Protein AF-0000000069946626 (afdb_homodimer)

Solvent-accessible surface area (backbone atoms only — not comparable to full-atom values): 15418 Å² total; per-residue (Å²): 134,77,66,66,64,50,56,57,51,52,50,51,50,50,52,57,58,59,65,49,62,66,76,64,69,82,56,76,43,32,37,68,41,78,42,79,44,81,47,76,49,78,43,62,49,100,86,70,45,70,56,36,39,30,27,39,81,42,80,41,44,25,20,43,28,34,15,53,17,24,28,39,82,26,91,85,29,94,82,40,47,40,77,45,38,23,30,22,31,54,75,44,74,43,77,45,82,43,77,23,64,47,19,21,36,79,84,69,47,72,40,78,50,82,79,62,17,46,45,81,45,81,44,73,28,53,35,73,25,34,64,40,75,54,77,87,72,78,122,132,74,67,63,61,50,57,57,49,51,50,51,48,50,50,53,57,59,64,49,62,65,76,63,70,79,55,75,44,33,38,68,40,79,42,80,43,82,47,76,50,77,44,62,48,100,85,70,45,71,57,34,39,31,28,37,81,41,81,42,43,26,21,41,26,34,14,52,18,25,28,39,82,26,92,84,29,93,82,41,46,38,76,45,37,22,30,22,32,57,75,46,73,43,77,44,81,44,76,23,67,48,19,24,35,81,84,68,46,74,39,78,49,83,80,62,17,46,46,81,45,81,45,74,28,53,35,73,24,33,65,40,75,53,78,88,71,78,121

Sequence (278 aa):
MSFKSFKVFTVYTIQLLILFTLECAADEACETIPTEIHVTKEEYDDMGRLLRSCSGEVSVNKCEGMCSSQVRPSISAPTGFSKECFCCRENFLRERLVTLNHCYDPDGIRLEDEDSAIMEVRLREPDDCKCYKCGDFSRMSFKSFKVFTVYTIQLLILFTLECAADEACETIPTEIHVTKEEYDDMGRLLRSCSGEVSVNKCEGMCSSQVRPSISAPTGFSKECFCCRENFLRERLVTLNHCYDPDGIRLEDEDSAIMEVRLREPDDCKCYKCGDFSR

pLDDT: mean 84.54, std 17.85, range [32.44, 97.62]

Secondary structure (DSSP, 8-state):
-THHHHHHHHHHHHHHHHHT--------EEEEEEEEEEEEEEEE-TTS-EEEEEEEEEEEEEEEEEEEEEEEE-TTSTTSEEEEEEEEE-SEEEEEEEEE-EEE-TTSPBP-STTTS-EEEEEEEEES-EEEE------/-THHHHHHHHHHHHHHHHHT--------EEEEEEEEEEEEEEEE-TTS-EEEEEEEEEEEEEEEEEEEEEEEE-TTSTTSEEEEEEEEE-SEEEEEEEEE-EEE-TTSPBP-STTTS-EEEEEEEEES-EEEE------

Nearest PDB structures (foldseek):
  5bpu-assembly1_A  TM=4.931E-01  e=1.306E-04  Homo sapiens

Foldseek 3Di:
DPVVVVVVVVVVVVVVVVVPPPPPVLPFDKDWDKDKDKDKDWDA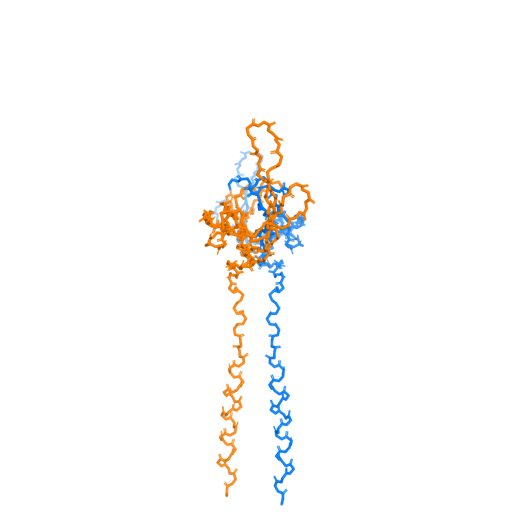DPVGHTFKIFIDIDIAIDIDTDDDWDWAADPPDPVRIDIKDWDKFAPDKDKDKDKTQFMAGPVRHTDDDPVRRIDIDMDIHGDDIGIDIDPDPPD/DPPVVVVVVVVVVVVVVVVPPPPPVLPFDKDWDKDKDKDKDWDADPVRHTFKIFIDIDIAIDIDTDDDWDWAADPPDPVRIDIKDWDKFAPDKDKDKDKTQFMAGPVRHADDDPVRRIDIDMDIHGDDIGIDIDPDPPD

Structure (mmCIF, N/CA/C/O backbone):
data_AF-0000000069946626-model_v1
#
loop_
_entity.id
_entity.type
_entity.pdbx_description
1 polymer 'Partner of bursicon'
#
loop_
_atom_site.group_PDB
_atom_site.id
_atom_site.type_symbol
_atom_site.label_atom_id
_atom_site.label_alt_id
_atom_site.label_comp_id
_atom_site.label_asym_id
_atom_site.label_entity_id
_atom_site.label_seq_id
_atom_site.pdbx_PDB_ins_code
_atom_site.Cartn_x
_atom_site.Cartn_y
_atom_site.Cartn_z
_atom_site.occupancy
_atom_site.B_iso_or_equiv
_atom_site.auth_seq_id
_atom_site.auth_comp_id
_atom_site.auth_asym_id
_atom_site.auth_atom_id
_atom_site.pdbx_PDB_model_num
ATOM 1 N N . MET A 1 1 ? -44.562 -21.406 37.219 1 32.44 1 MET A N 1
ATOM 2 C CA . MET A 1 1 ? -44.156 -20.047 36.844 1 32.44 1 MET A CA 1
ATOM 3 C C . MET A 1 1 ? -43.25 -20.062 35.625 1 32.44 1 MET A C 1
ATOM 5 O O . MET A 1 1 ? -43.375 -19.203 34.75 1 32.44 1 MET A O 1
ATOM 9 N N . SER A 1 2 ? -41.969 -20.734 35.656 1 43.44 2 SER A N 1
ATOM 10 C CA . SER A 1 2 ? -40.656 -20.156 35.406 1 43.44 2 SER A CA 1
ATOM 11 C C . SER A 1 2 ? -40.188 -20.469 33.969 1 43.44 2 SER A C 1
ATOM 13 O O . SER A 1 2 ? -39.031 -20.219 33.625 1 43.44 2 SER A O 1
ATOM 15 N N . PHE A 1 3 ? -41 -20.953 33.094 1 58.81 3 PHE A N 1
ATOM 16 C CA . PHE A 1 3 ? -40.5 -21.391 31.797 1 58.81 3 PHE A CA 1
ATOM 17 C C . PHE A 1 3 ? -40.5 -20.25 30.797 1 58.81 3 PHE A C 1
ATOM 19 O O . PHE A 1 3 ? -39.688 -20.234 29.859 1 58.81 3 PHE A O 1
ATOM 26 N N . LYS A 1 4 ? -41.281 -19.219 30.875 1 61.16 4 LYS A N 1
ATOM 27 C CA . LYS A 1 4 ? -41.344 -18.094 29.953 1 61.16 4 LYS A CA 1
ATOM 28 C C . LYS A 1 4 ? -40.156 -17.156 30.125 1 61.16 4 LYS A C 1
ATOM 30 O O . LYS A 1 4 ? -39.688 -16.562 29.156 1 61.16 4 LYS A O 1
ATOM 35 N N . SER A 1 5 ? -39.688 -17.125 31.25 1 61.28 5 SER A N 1
ATOM 36 C CA . SER A 1 5 ? -38.531 -16.266 31.5 1 61.28 5 SER A CA 1
ATOM 37 C C . SER A 1 5 ? -37.281 -16.844 30.844 1 61.28 5 SER A C 1
ATOM 39 O O . SER A 1 5 ? -36.438 -16.094 30.375 1 61.28 5 SER A O 1
ATOM 41 N N . PHE A 1 6 ? -37.406 -18.125 30.516 1 62.56 6 PHE A N 1
ATOM 42 C CA . PHE A 1 6 ? -36.25 -18.766 29.969 1 62.56 6 PHE A CA 1
ATOM 43 C C . PHE A 1 6 ? -36.125 -18.5 28.469 1 62.56 6 PHE A C 1
ATOM 45 O O . PHE A 1 6 ? -35.031 -18.281 27.953 1 62.56 6 PHE A O 1
ATOM 52 N N . LYS A 1 7 ? -37.125 -18.453 27.75 1 64.12 7 LYS A N 1
ATOM 53 C CA . LYS A 1 7 ? -37.156 -18.234 26.312 1 64.12 7 LYS A CA 1
ATOM 54 C C . LYS A 1 7 ? -36.781 -16.797 25.953 1 64.12 7 LYS A C 1
ATOM 56 O O . LYS A 1 7 ? -36.062 -16.562 24.984 1 64.12 7 LYS A O 1
ATOM 61 N N . VAL A 1 8 ? -37.219 -15.969 26.812 1 59.59 8 VAL A N 1
ATOM 62 C CA . VAL A 1 8 ? -36.906 -14.562 26.594 1 59.59 8 VAL A CA 1
ATOM 63 C C . VAL A 1 8 ? -35.406 -14.328 26.828 1 59.59 8 VAL A C 1
ATOM 65 O O . VAL A 1 8 ? -34.781 -13.578 26.094 1 59.59 8 VAL A O 1
ATOM 68 N N . PHE A 1 9 ? -34.906 -15.094 27.672 1 63.03 9 PHE A N 1
ATOM 69 C CA . PHE A 1 9 ? -33.469 -14.945 27.984 1 63.03 9 PHE A CA 1
ATOM 70 C C . PHE A 1 9 ? -32.625 -15.539 26.875 1 63.03 9 PHE A C 1
ATOM 72 O O . PHE A 1 9 ? -31.562 -15 26.547 1 63.03 9 PHE A O 1
ATOM 79 N N . THR A 1 10 ? -33.125 -16.578 26.188 1 66.94 10 THR A N 1
ATOM 80 C CA . THR A 1 10 ? -32.375 -17.219 25.094 1 66.94 10 THR A CA 1
ATOM 81 C C . THR A 1 10 ? -32.375 -16.328 23.859 1 66.94 10 THR A C 1
ATOM 83 O O . THR A 1 10 ? -31.391 -16.234 23.141 1 66.94 10 THR A O 1
ATOM 86 N N . VAL A 1 11 ? -33.344 -15.625 23.688 1 63.78 11 VAL A N 1
ATOM 87 C CA . VAL A 1 11 ? -33.438 -14.773 22.516 1 63.78 11 VAL A CA 1
ATOM 88 C C . VAL A 1 11 ? -32.531 -13.547 22.672 1 63.78 11 VAL A C 1
ATOM 90 O O . VAL A 1 11 ? -31.906 -13.102 21.719 1 63.78 11 VAL A O 1
ATOM 93 N N . TYR A 1 12 ? -32.531 -13.102 23.875 1 62.12 12 TYR A N 1
ATOM 94 C CA . TYR A 1 12 ? -31.703 -11.93 24.109 1 62.12 12 TYR A CA 1
ATOM 95 C C . TYR A 1 12 ? -30.219 -12.281 24.016 1 62.12 12 TYR A C 1
ATOM 97 O O . TYR A 1 12 ? -29.422 -11.477 23.547 1 62.12 12 TYR A O 1
ATOM 105 N N . THR A 1 13 ? -29.891 -13.508 24.438 1 62.81 13 THR A N 1
ATOM 106 C CA . THR A 1 13 ? -28.516 -13.945 24.328 1 62.81 13 THR A CA 1
ATOM 107 C C . THR A 1 13 ? -28.125 -14.188 22.875 1 62.81 13 THR A C 1
ATOM 109 O O . THR A 1 13 ? -27.016 -13.867 22.453 1 62.81 13 THR A O 1
ATOM 112 N N . ILE A 1 14 ? -29.047 -14.75 22.141 1 60.88 14 ILE A N 1
ATOM 113 C CA . ILE A 1 14 ? -28.766 -14.977 20.719 1 60.88 14 ILE A CA 1
ATOM 114 C C . ILE A 1 14 ? -28.672 -13.641 19.984 1 60.88 14 ILE A C 1
ATOM 116 O O . ILE A 1 14 ? -27.797 -13.445 19.156 1 60.88 14 ILE A O 1
ATOM 120 N N . GLN A 1 15 ? -29.531 -12.727 20.328 1 56 15 GLN A N 1
ATOM 121 C CA . GLN A 1 15 ? -29.469 -11.391 19.734 1 56 15 GLN A CA 1
ATOM 122 C C . GLN A 1 15 ? -28.156 -10.688 20.109 1 56 15 GLN A C 1
ATOM 124 O O . GLN A 1 15 ? -27.547 -10.031 19.281 1 56 15 GLN A O 1
ATOM 129 N N . LEU A 1 16 ? -27.781 -10.859 21.328 1 56.25 16 LEU A N 1
ATOM 130 C CA . LEU A 1 16 ? -26.531 -10.281 21.781 1 56.25 16 LEU A CA 1
ATOM 131 C C . LEU A 1 16 ? -25.344 -10.945 21.078 1 56.25 16 LEU A C 1
ATOM 133 O O . LEU A 1 16 ? -24.375 -10.266 20.719 1 56.25 16 LEU A O 1
ATOM 137 N N . LEU A 1 17 ? -25.453 -12.234 20.812 1 56.31 17 LEU A N 1
ATOM 138 C CA . LEU A 1 17 ? -24.391 -12.938 20.109 1 56.31 17 LEU A CA 1
ATOM 139 C C . LEU A 1 17 ? -24.344 -12.531 18.641 1 56.31 17 LEU A C 1
ATOM 141 O O . LEU A 1 17 ? -23.266 -12.477 18.047 1 56.31 17 LEU A O 1
ATOM 145 N N . ILE A 1 18 ? -25.422 -12.375 18 1 54.53 18 ILE A N 1
ATOM 146 C CA . ILE A 1 18 ? -25.438 -12.016 16.594 1 54.53 18 ILE A CA 1
ATOM 147 C C . ILE A 1 18 ? -24.922 -10.586 16.406 1 54.53 18 ILE A C 1
ATOM 149 O O . ILE A 1 18 ? -24.297 -10.266 15.398 1 54.53 18 ILE A O 1
ATOM 153 N N . LEU A 1 19 ? -25.219 -9.688 17.234 1 51.06 19 LEU A N 1
ATOM 154 C CA . LEU A 1 19 ? -24.828 -8.305 17 1 51.06 19 LEU A CA 1
ATOM 155 C C . LEU A 1 19 ? -23.312 -8.148 17.016 1 51.06 19 LEU A C 1
ATOM 157 O O . LEU A 1 19 ? -22.781 -7.164 16.5 1 51.06 19 LEU A O 1
ATOM 161 N N . PHE A 1 20 ? -22.703 -9.031 17.703 1 46.47 20 PHE A N 1
ATOM 162 C CA . PHE A 1 20 ? -21.281 -8.758 17.812 1 46.47 20 PHE A CA 1
ATOM 163 C C . PHE A 1 20 ? -20.547 -9.219 16.562 1 46.47 20 PHE A C 1
ATOM 165 O O . PHE A 1 20 ? -19.359 -9.57 16.625 1 46.47 20 PHE A O 1
ATOM 172 N N . THR A 1 21 ? -21.203 -9.727 15.586 1 45.78 21 THR A N 1
ATOM 173 C CA . THR A 1 21 ? -20.359 -9.914 14.414 1 45.78 21 THR A CA 1
ATOM 174 C C . THR A 1 21 ? -19.844 -8.57 13.891 1 45.78 21 THR A C 1
ATOM 176 O O . THR A 1 21 ? -20.609 -7.785 13.328 1 45.78 21 THR A O 1
ATOM 179 N N . LEU A 1 22 ? -19.109 -7.82 14.719 1 43.41 22 LEU A N 1
ATOM 180 C CA . LEU A 1 22 ? -18.359 -6.727 14.125 1 43.41 22 LEU A CA 1
ATOM 181 C C . LEU A 1 22 ? -17.703 -7.164 12.812 1 43.41 22 LEU A C 1
ATOM 183 O O . LEU A 1 22 ? -16.891 -8.094 12.797 1 43.41 22 LEU A O 1
ATOM 187 N N . GLU A 1 23 ? -18.406 -7.137 11.773 1 42.62 23 GLU A N 1
ATOM 188 C CA . GLU A 1 23 ? -17.75 -7.172 10.469 1 42.62 23 GLU A CA 1
ATOM 189 C C . GLU A 1 23 ? -16.453 -6.359 10.492 1 42.62 23 GLU A C 1
ATOM 191 O O . GLU A 1 23 ? -16.469 -5.148 10.719 1 42.62 23 GLU A O 1
ATOM 196 N N . CYS A 1 24 ? -15.367 -6.906 11.055 1 43.19 24 CYS A N 1
ATOM 197 C CA . CYS A 1 24 ? -14.023 -6.426 10.758 1 43.19 24 CYS A CA 1
ATOM 198 C C . CYS A 1 24 ? -13.828 -6.227 9.258 1 43.19 24 CYS A C 1
ATOM 200 O O . CYS A 1 24 ? -13.477 -7.164 8.547 1 43.19 24 CYS A O 1
ATOM 202 N N . ALA A 1 25 ? -14.82 -5.828 8.477 1 42.97 25 ALA A N 1
ATOM 203 C CA . ALA A 1 25 ? -14.516 -5.527 7.078 1 42.97 25 ALA A CA 1
ATOM 204 C C . ALA A 1 25 ? -13.203 -4.754 6.961 1 42.97 25 ALA A C 1
ATOM 206 O O . ALA A 1 25 ? -13.031 -3.703 7.586 1 42.97 25 ALA A O 1
ATOM 207 N N . ALA A 1 26 ? -12.047 -5.352 6.766 1 47.38 26 ALA A N 1
ATOM 208 C CA . ALA A 1 26 ? -10.781 -4.789 6.309 1 47.38 26 ALA A CA 1
ATOM 209 C C . ALA A 1 26 ? -11.008 -3.729 5.234 1 47.38 26 ALA A C 1
ATOM 211 O O . ALA A 1 26 ? -10.969 -4.027 4.039 1 47.38 26 ALA A O 1
ATOM 212 N N . ASP A 1 27 ? -12.086 -3.166 5.035 1 49.69 27 ASP A N 1
ATOM 213 C CA . ASP A 1 27 ? -12.258 -2.205 3.949 1 49.69 27 ASP A CA 1
ATOM 214 C C . ASP A 1 27 ? -11.062 -1.266 3.855 1 49.69 27 ASP A C 1
ATOM 216 O O . ASP A 1 27 ? -10.312 -1.103 4.824 1 49.69 27 ASP A O 1
ATOM 220 N N . GLU A 1 28 ? -10.648 -1.049 2.527 1 58.69 28 GLU A N 1
ATOM 221 C CA . GLU A 1 28 ? -9.68 0.017 2.271 1 58.69 28 GLU A CA 1
ATOM 222 C C . GLU A 1 28 ? -9.875 1.182 3.236 1 58.69 28 GLU A C 1
ATOM 224 O O . GLU A 1 28 ? -10.977 1.725 3.35 1 58.69 28 GLU A O 1
ATOM 229 N N . ALA A 1 29 ? -9.07 1.274 4.094 1 81.44 29 ALA A N 1
ATOM 230 C CA . ALA A 1 29 ? -9.273 2.256 5.156 1 81.44 29 ALA A CA 1
ATOM 231 C C . ALA A 1 29 ? -8.305 3.426 5.016 1 81.44 29 ALA A C 1
ATOM 233 O O . ALA A 1 29 ? -7.289 3.484 5.715 1 81.44 29 ALA A O 1
ATOM 234 N N . CYS A 1 30 ? -8.328 4.086 3.836 1 93.56 30 CYS A N 1
ATOM 235 C CA . CYS A 1 30 ? -7.551 5.312 3.713 1 93.56 30 CYS A CA 1
ATOM 236 C C . CYS A 1 30 ? -8.414 6.535 3.998 1 93.56 30 CYS A C 1
ATOM 238 O O . CYS A 1 30 ? -9.469 6.711 3.383 1 93.56 30 CYS A O 1
ATOM 240 N N . GLU A 1 31 ? -7.984 7.398 4.902 1 96.06 31 GLU A N 1
ATOM 241 C CA . GLU A 1 31 ? -8.797 8.531 5.344 1 96.06 31 GLU A CA 1
ATOM 242 C C . GLU A 1 31 ? -8 9.828 5.328 1 96.06 31 GLU A C 1
ATOM 244 O O . GLU A 1 31 ? -6.77 9.805 5.438 1 96.06 31 GLU A O 1
ATOM 249 N N . THR A 1 32 ? -8.742 10.93 5.078 1 97.44 32 THR A N 1
ATOM 250 C CA . THR A 1 32 ? -8.195 12.266 5.309 1 97.44 32 THR A CA 1
ATOM 251 C C . THR A 1 32 ? -8.336 12.664 6.773 1 97.44 32 THR A C 1
ATOM 253 O O . THR A 1 32 ? -9.453 12.828 7.27 1 97.44 32 THR A O 1
ATOM 256 N N . ILE A 1 33 ? -7.281 12.836 7.469 1 96.75 33 ILE A N 1
ATOM 257 C CA . ILE A 1 33 ? -7.285 13.062 8.906 1 96.75 33 ILE A CA 1
ATOM 258 C C . ILE A 1 33 ? -6.59 14.391 9.227 1 96.75 33 ILE A C 1
ATOM 260 O O . ILE A 1 33 ? -5.5 14.656 8.711 1 96.75 33 ILE A O 1
ATOM 264 N N . PRO A 1 34 ? -7.207 15.164 10.078 1 96.75 34 PRO A N 1
ATOM 265 C CA . PRO A 1 34 ? -6.523 16.391 10.477 1 96.75 34 PRO A CA 1
ATOM 266 C C . PRO A 1 34 ? -5.406 16.156 11.484 1 96.75 34 PRO A C 1
ATOM 268 O O . PRO A 1 34 ? -5.504 15.234 12.312 1 96.75 34 PRO A O 1
ATOM 271 N N . THR A 1 35 ? -4.359 16.906 11.422 1 97 35 THR A N 1
ATOM 272 C CA . THR A 1 35 ? -3.27 16.922 12.391 1 97 35 THR A CA 1
ATOM 273 C C . THR A 1 35 ? -2.801 18.344 12.656 1 97 35 THR A C 1
ATOM 275 O O . THR A 1 35 ? -2.939 19.219 11.805 1 97 35 THR A O 1
ATOM 278 N N . GLU A 1 36 ? -2.287 18.547 13.828 1 96.81 36 GLU A N 1
ATOM 279 C CA . GLU A 1 36 ? -1.825 19.891 14.18 1 96.81 36 GLU A CA 1
ATOM 280 C C . GLU A 1 36 ? -0.322 20.031 13.953 1 96.81 36 GLU A C 1
ATOM 282 O O . GLU A 1 36 ? 0.453 19.141 14.336 1 96.81 36 GLU A O 1
ATOM 287 N N . ILE A 1 37 ? 0.022 21.188 13.406 1 95.94 37 ILE A N 1
ATOM 288 C CA . ILE A 1 37 ? 1.44 21.484 13.25 1 95.94 37 ILE A CA 1
ATOM 289 C C . ILE A 1 37 ? 1.711 22.922 13.703 1 95.94 37 ILE A C 1
ATOM 291 O O . ILE A 1 37 ? 0.793 23.75 13.773 1 95.94 37 ILE A O 1
ATOM 295 N N . HIS A 1 38 ? 2.98 23.172 13.961 1 96.38 38 HIS A N 1
ATOM 296 C CA . HIS A 1 38 ? 3.439 24.516 14.305 1 96.38 38 HIS A CA 1
ATOM 297 C C . HIS A 1 38 ? 4.027 25.219 13.094 1 96.38 38 HIS A C 1
ATOM 299 O O . HIS A 1 38 ? 4.914 24.688 12.422 1 96.38 38 HIS A O 1
ATOM 305 N N . VAL A 1 39 ? 3.529 26.391 12.859 1 95.94 39 VAL A N 1
ATOM 306 C CA . VAL A 1 39 ? 3.998 27.141 11.703 1 95.94 39 VAL A CA 1
ATOM 307 C C . VAL A 1 39 ? 4.57 28.484 12.148 1 95.94 39 VAL A C 1
ATOM 309 O O . VAL A 1 39 ? 3.98 29.172 12.984 1 95.94 39 VAL A O 1
ATOM 312 N N . THR A 1 40 ? 5.742 28.844 11.547 1 95.94 40 THR A N 1
ATOM 313 C CA . THR A 1 40 ? 6.367 30.141 11.773 1 95.94 40 THR A CA 1
ATOM 314 C C . THR A 1 40 ? 6.664 30.828 10.445 1 95.94 40 THR A C 1
ATOM 316 O O . THR A 1 40 ? 7.113 30.203 9.492 1 95.94 40 THR A O 1
ATOM 319 N N . LYS A 1 41 ? 6.355 32.125 10.422 1 96.69 41 LYS A N 1
ATOM 320 C CA . LYS A 1 41 ? 6.621 32.906 9.219 1 96.69 41 LYS A CA 1
ATOM 321 C C . LYS A 1 41 ? 7.254 34.25 9.578 1 96.69 41 LYS A C 1
ATOM 323 O O . LYS A 1 41 ? 6.836 34.906 10.531 1 96.69 41 LYS A O 1
ATOM 328 N N . GLU A 1 42 ? 8.32 34.562 8.758 1 96 42 GLU A N 1
ATOM 329 C CA . GLU A 1 42 ? 8.992 35.812 8.953 1 96 42 GLU A CA 1
ATOM 330 C C . GLU A 1 42 ? 8.711 36.781 7.797 1 96 42 GLU A C 1
ATOM 332 O O . GLU A 1 42 ? 8.633 36.375 6.641 1 96 42 GLU A O 1
ATOM 337 N N . GLU A 1 43 ? 8.477 38 8.117 1 95.31 43 GLU A N 1
ATOM 338 C CA . GLU A 1 43 ? 8.289 39.062 7.133 1 95.31 43 GLU A CA 1
ATOM 339 C C . GLU A 1 43 ? 9.461 40.062 7.156 1 95.31 43 GLU A C 1
ATOM 341 O O . GLU A 1 43 ? 9.875 40.5 8.227 1 95.31 43 GLU A O 1
ATOM 346 N N . TYR A 1 44 ? 9.992 40.281 5.914 1 95.12 44 TYR A N 1
ATOM 347 C CA . TYR A 1 44 ? 11.141 41.188 5.797 1 95.12 44 TYR A CA 1
ATOM 348 C C . TYR A 1 44 ? 10.797 42.406 4.957 1 95.12 44 TYR A C 1
ATOM 350 O O . TYR A 1 44 ? 9.898 42.344 4.121 1 95.12 44 TYR A O 1
ATOM 358 N N . ASP A 1 45 ? 11.461 43.469 5.207 1 92.94 45 ASP A N 1
ATOM 359 C CA . ASP A 1 45 ? 11.266 44.656 4.391 1 92.94 45 ASP A CA 1
ATOM 360 C C . ASP A 1 45 ? 12.133 44.625 3.135 1 92.94 45 ASP A C 1
ATOM 362 O O . ASP A 1 45 ? 12.805 43.625 2.871 1 92.94 45 ASP A O 1
ATOM 366 N N . ASP A 1 46 ? 12.07 45.656 2.221 1 94.62 46 ASP A N 1
ATOM 367 C CA . ASP A 1 46 ? 12.75 45.719 0.932 1 94.62 46 ASP A CA 1
ATOM 368 C C . ASP A 1 46 ? 14.266 45.719 1.115 1 94.62 46 ASP A C 1
ATOM 370 O O . ASP A 1 46 ? 15.016 45.469 0.177 1 94.62 46 ASP A O 1
ATOM 374 N N . MET A 1 47 ? 14.758 46.062 2.377 1 95 47 MET A N 1
ATOM 375 C CA . MET A 1 47 ? 16.188 46.125 2.654 1 95 47 MET A CA 1
ATOM 376 C C . MET A 1 47 ? 16.672 44.812 3.299 1 95 47 MET A C 1
ATOM 378 O O . MET A 1 47 ? 17.844 44.719 3.668 1 95 47 MET A O 1
ATOM 382 N N . GLY A 1 48 ? 15.797 43.844 3.533 1 93.31 48 GLY A N 1
ATOM 383 C CA . GLY A 1 48 ? 16.156 42.562 4.078 1 93.31 48 GLY A CA 1
ATOM 384 C C . GLY A 1 48 ? 16.141 42.531 5.594 1 93.31 48 GLY A C 1
ATOM 385 O O . GLY A 1 48 ? 16.781 41.656 6.203 1 93.31 48 GLY A O 1
ATOM 386 N N . ARG A 1 49 ? 15.602 43.562 6.113 1 93.12 49 ARG A N 1
ATOM 387 C CA . ARG A 1 49 ? 15.516 43.562 7.57 1 93.12 49 ARG A CA 1
ATOM 388 C C . ARG A 1 49 ? 14.219 42.906 8.039 1 93.12 49 ARG A C 1
ATOM 390 O O . ARG A 1 49 ? 13.164 43.094 7.438 1 93.12 49 ARG A O 1
ATOM 397 N N . LEU A 1 50 ? 14.328 42.219 9.227 1 96.12 50 LEU A N 1
ATOM 398 C CA . LEU A 1 50 ? 13.164 41.531 9.797 1 96.12 50 LEU A CA 1
ATOM 399 C C . LEU A 1 50 ? 12.156 42.531 10.336 1 96.12 50 LEU A C 1
ATOM 401 O O . LEU A 1 50 ? 12.508 43.406 11.133 1 96.12 50 LEU A O 1
ATOM 405 N N . LEU A 1 51 ? 10.945 42.406 9.867 1 94.44 51 LEU A N 1
ATOM 406 C CA . LEU A 1 51 ? 9.859 43.281 10.344 1 94.44 51 LEU A CA 1
ATOM 407 C C . LEU A 1 51 ? 9.102 42.594 11.484 1 94.44 51 LEU A C 1
ATOM 409 O O . LEU A 1 51 ? 8.859 43.219 12.523 1 94.44 51 LEU A O 1
ATOM 413 N N . ARG A 1 52 ? 8.742 41.375 11.266 1 95.69 52 ARG A N 1
ATOM 414 C CA . ARG A 1 52 ? 8.023 40.625 12.297 1 95.69 52 ARG A CA 1
ATOM 415 C C . ARG A 1 52 ? 8.078 39.125 12.039 1 95.69 52 ARG A C 1
ATOM 417 O O . ARG A 1 52 ? 8.383 38.688 10.922 1 95.69 52 ARG A O 1
ATOM 424 N N . SER A 1 53 ? 7.957 38.438 13.133 1 96.44 53 SER A N 1
ATOM 425 C CA . SER A 1 53 ? 7.852 37 13.117 1 96.44 53 SER A CA 1
ATOM 426 C C . SER A 1 53 ? 6.555 36.531 13.773 1 96.44 53 SER A C 1
ATOM 428 O O . SER A 1 53 ? 6.227 36.938 14.883 1 96.44 53 SER A O 1
ATOM 430 N N . CYS A 1 54 ? 5.883 35.75 12.961 1 97.25 54 CYS A N 1
ATOM 431 C CA . CYS A 1 54 ? 4.617 35.25 13.492 1 97.25 54 CYS A CA 1
ATOM 432 C C . CYS A 1 54 ? 4.59 33.75 13.539 1 97.25 54 CYS A C 1
ATOM 434 O O . CYS A 1 54 ? 5.223 33.094 12.703 1 97.25 54 CYS A O 1
ATOM 436 N N . SER A 1 55 ? 3.85 33.156 14.555 1 96.56 55 SER A N 1
ATOM 437 C CA . SER A 1 55 ? 3.709 31.719 14.664 1 96.56 55 SER A CA 1
ATOM 438 C C . SER A 1 55 ? 2.32 31.344 15.156 1 96.56 55 SER A C 1
ATOM 440 O O . SER A 1 55 ? 1.547 32.188 15.586 1 96.56 55 SER A O 1
ATOM 442 N N . GLY A 1 56 ? 2.047 30.078 14.984 1 96 56 GLY A N 1
ATOM 443 C CA . GLY A 1 56 ? 0.778 29.547 15.438 1 96 56 GLY A CA 1
ATOM 444 C C . GLY A 1 56 ? 0.633 28.047 15.172 1 96 56 GLY A C 1
ATOM 445 O O . GLY A 1 56 ? 1.455 27.453 14.477 1 96 56 GLY A O 1
ATOM 446 N N . GLU A 1 57 ? -0.373 27.516 15.883 1 96.62 57 GLU A N 1
ATOM 447 C CA . GLU A 1 57 ? -0.754 26.141 15.617 1 96.62 57 GLU A CA 1
ATOM 448 C C . GLU A 1 57 ? -1.799 26.047 14.516 1 96.62 57 GLU A C 1
ATOM 450 O O . GLU A 1 57 ? -2.824 26.734 14.562 1 96.62 57 GLU A O 1
ATOM 455 N N . VAL A 1 58 ? -1.409 25.172 13.586 1 96.12 58 VAL A N 1
ATOM 456 C CA . VAL A 1 58 ? -2.291 25.094 12.43 1 96.12 58 VAL A CA 1
ATOM 457 C C . VAL A 1 58 ? -2.699 23.641 12.18 1 96.12 58 VAL A C 1
ATOM 459 O O . VAL A 1 58 ? -1.859 22.734 12.227 1 96.12 58 VAL A O 1
ATOM 462 N N . SER A 1 59 ? -4 23.438 11.891 1 96.38 59 SER A N 1
ATOM 463 C CA . SER A 1 59 ? -4.5 22.125 11.5 1 96.38 59 SER A CA 1
ATOM 464 C C . SER A 1 59 ? -4.312 21.891 10 1 96.38 59 SER A C 1
ATOM 466 O O . SER A 1 59 ? -4.758 22.688 9.18 1 96.38 59 SER A O 1
ATOM 468 N N . VAL A 1 60 ? -3.592 20.75 9.734 1 96.56 60 VAL A N 1
ATOM 469 C CA . VAL A 1 60 ? -3.391 20.375 8.336 1 96.56 60 VAL A CA 1
ATOM 470 C C . VAL A 1 60 ? -3.797 18.922 8.117 1 96.56 60 VAL A C 1
ATOM 472 O O . VAL A 1 60 ? -3.596 18.078 8.992 1 96.56 60 VAL A O 1
ATOM 475 N N . ASN A 1 61 ? -4.227 18.672 6.898 1 97.38 61 ASN A N 1
ATOM 476 C CA . ASN A 1 61 ? -4.676 17.312 6.586 1 97.38 61 ASN A CA 1
ATOM 477 C C . ASN A 1 61 ? -3.496 16.375 6.309 1 97.38 61 ASN A C 1
ATOM 479 O O . ASN A 1 61 ? -2.473 16.812 5.777 1 97.38 61 ASN A O 1
ATOM 483 N N . LYS A 1 62 ? -3.689 15.148 6.668 1 97.56 62 LYS A N 1
ATOM 484 C CA . LYS A 1 62 ? -2.811 14.055 6.262 1 97.56 62 LYS A CA 1
ATOM 485 C C . LYS A 1 62 ? -3.611 12.875 5.723 1 97.56 62 LYS A C 1
ATOM 487 O O . LYS A 1 62 ? -4.832 12.82 5.883 1 97.56 62 LYS A O 1
ATOM 492 N N . CYS A 1 63 ? -2.896 12.023 5.074 1 97.06 63 CYS A N 1
ATOM 493 C CA . CYS A 1 63 ? -3.504 10.789 4.594 1 97.06 63 CYS A CA 1
ATOM 494 C C . CYS A 1 63 ? -2.961 9.586 5.355 1 97.06 63 CYS A C 1
ATOM 496 O O . CYS A 1 63 ? -1.746 9.438 5.504 1 97.06 63 CYS A O 1
ATOM 498 N N . GLU A 1 64 ? -3.908 8.758 5.824 1 95.38 64 GLU A N 1
ATOM 499 C CA . GLU A 1 64 ? -3.502 7.555 6.543 1 95.38 64 GLU A CA 1
ATOM 500 C C . GLU A 1 64 ? -4.508 6.426 6.344 1 95.38 64 GLU A C 1
ATOM 502 O O . GLU A 1 64 ? -5.719 6.66 6.352 1 95.38 64 GLU A O 1
ATOM 507 N N . GLY A 1 65 ? -3.754 5.254 6.172 1 94.19 65 GLY A N 1
ATOM 508 C CA . GLY A 1 65 ? -4.641 4.105 6.043 1 94.19 65 GLY A CA 1
ATOM 509 C C . GLY A 1 65 ? -3.936 2.857 5.551 1 94.19 65 GLY A C 1
ATOM 510 O O . GLY A 1 65 ? -2.709 2.76 5.633 1 94.19 65 GLY A O 1
ATOM 511 N N . MET A 1 66 ? -4.785 1.847 5.223 1 92.94 66 MET A N 1
ATOM 512 C CA . MET A 1 66 ? -4.34 0.567 4.68 1 92.94 66 MET A CA 1
ATOM 513 C C . MET A 1 66 ? -4.941 0.325 3.299 1 92.94 66 MET A C 1
ATOM 515 O O . MET A 1 66 ? -6.121 0.602 3.072 1 92.94 66 MET A O 1
ATOM 519 N N . CYS A 1 67 ? -4.082 -0.109 2.438 1 93 67 CYS A N 1
ATOM 520 C CA . CYS A 1 67 ? -4.531 -0.36 1.072 1 93 67 CYS A CA 1
ATOM 521 C C . CYS A 1 67 ? -4.18 -1.776 0.634 1 93 67 CYS A C 1
ATOM 523 O O . CYS A 1 67 ? -3.221 -2.365 1.136 1 93 67 CYS A O 1
ATOM 525 N N . SER A 1 68 ? -4.902 -2.215 -0.311 1 92.38 68 SER A N 1
ATOM 526 C CA . SER A 1 68 ? -4.711 -3.574 -0.805 1 92.38 68 SER A CA 1
ATOM 527 C C . SER A 1 68 ? -3.498 -3.66 -1.728 1 92.38 68 SER A C 1
ATOM 529 O O . SER A 1 68 ? -3.148 -2.684 -2.395 1 92.38 68 SER A O 1
ATOM 531 N N . SER A 1 69 ? -2.902 -4.84 -1.672 1 93.44 69 SER A N 1
ATOM 532 C CA . SER A 1 69 ? -1.803 -5.16 -2.576 1 93.44 69 SER A CA 1
ATOM 533 C C . SER A 1 69 ? -1.653 -6.668 -2.754 1 93.44 69 SER A C 1
ATOM 535 O O . SER A 1 69 ? -2.078 -7.441 -1.896 1 93.44 69 SER A O 1
ATOM 537 N N . GLN A 1 70 ? -1.081 -6.926 -3.932 1 94.12 70 GLN A N 1
ATOM 538 C CA . GLN A 1 70 ? -0.983 -8.359 -4.195 1 94.12 70 GLN A CA 1
ATOM 539 C C . GLN A 1 70 ? 0.054 -8.648 -5.277 1 94.12 70 GLN A C 1
ATOM 541 O O . GLN A 1 70 ? 0.361 -7.781 -6.102 1 94.12 70 GLN A O 1
ATOM 546 N N . VAL A 1 71 ? 0.51 -9.859 -5.238 1 96.06 71 VAL A N 1
ATOM 547 C CA . VAL A 1 71 ? 1.321 -10.477 -6.281 1 96.06 71 VAL A CA 1
ATOM 548 C C . VAL A 1 71 ? 0.667 -11.781 -6.742 1 96.06 71 VAL A C 1
ATOM 550 O O . VAL A 1 71 ? 0.479 -12.703 -5.941 1 96.06 71 VAL A O 1
ATOM 553 N N . ARG A 1 72 ? 0.327 -11.797 -7.969 1 96.31 72 ARG A N 1
ATOM 554 C CA . ARG A 1 72 ? -0.405 -12.953 -8.477 1 96.31 72 ARG A CA 1
ATOM 555 C C . ARG A 1 72 ? 0.244 -13.5 -9.742 1 96.31 72 ARG A C 1
ATOM 557 O O . ARG A 1 72 ? 0.916 -12.766 -10.469 1 96.31 72 ARG A O 1
ATOM 564 N N . PRO A 1 73 ? -0.023 -14.805 -9.984 1 95.88 73 PRO A N 1
ATOM 565 C CA . PRO A 1 73 ? 0.486 -15.375 -11.234 1 95.88 73 PRO A CA 1
ATOM 566 C C . PRO A 1 73 ? -0.115 -14.719 -12.477 1 95.88 73 PRO A C 1
ATOM 568 O O . PRO A 1 73 ? -1.3 -14.375 -12.484 1 95.88 73 PRO A O 1
ATOM 571 N N . SER A 1 74 ? 0.801 -14.406 -13.414 1 94.12 74 SER A N 1
ATOM 572 C CA . SER A 1 74 ? 0.381 -13.781 -14.664 1 94.12 74 SER A CA 1
ATOM 573 C C . SER A 1 74 ? 1.261 -14.219 -15.828 1 94.12 74 SER A C 1
ATOM 575 O O . SER A 1 74 ? 2.48 -14.047 -15.797 1 94.12 74 SER A O 1
ATOM 577 N N . ILE A 1 75 ? 0.584 -14.727 -16.875 1 89.56 75 ILE A N 1
ATOM 578 C CA . ILE A 1 75 ? 1.307 -15.211 -18.047 1 89.56 75 ILE A CA 1
ATOM 579 C C . ILE A 1 75 ? 1.93 -14.031 -18.797 1 89.56 75 ILE A C 1
ATOM 581 O O . ILE A 1 75 ? 2.955 -14.188 -19.453 1 89.56 75 ILE A O 1
ATOM 585 N N . SER A 1 76 ? 1.335 -12.867 -18.656 1 91.38 76 SER A N 1
ATOM 586 C CA . SER A 1 76 ? 1.77 -11.688 -19.391 1 91.38 76 SER A CA 1
ATOM 587 C C . SER A 1 76 ? 2.945 -11.008 -18.703 1 91.38 76 SER A C 1
ATOM 589 O O . SER A 1 76 ? 3.662 -10.219 -19.328 1 91.38 76 SER A O 1
ATOM 591 N N . ALA A 1 77 ? 3.141 -11.242 -17.438 1 90.75 77 ALA A N 1
ATOM 592 C CA . ALA A 1 77 ? 4.234 -10.617 -16.703 1 90.75 77 ALA A CA 1
ATOM 593 C C . ALA A 1 77 ? 5.562 -11.305 -17 1 90.75 77 ALA A C 1
ATOM 595 O O . ALA A 1 77 ? 5.645 -12.531 -17.031 1 90.75 77 ALA A O 1
ATOM 596 N N . PRO A 1 78 ? 6.621 -10.602 -17.234 1 86.31 78 PRO A N 1
ATOM 597 C CA . PRO A 1 78 ? 7.926 -11.195 -17.531 1 86.31 78 PRO A CA 1
ATOM 598 C C . PRO A 1 78 ? 8.398 -12.172 -16.469 1 86.31 78 PRO A C 1
ATOM 600 O O . PRO A 1 78 ? 9.031 -13.188 -16.781 1 86.31 78 PRO A O 1
ATOM 603 N N . THR A 1 79 ? 8.078 -11.938 -15.219 1 85.12 79 THR A N 1
ATOM 604 C CA . THR A 1 79 ? 8.516 -12.797 -14.133 1 85.12 79 THR A CA 1
ATOM 605 C C . THR A 1 79 ? 7.516 -13.93 -13.898 1 85.12 79 THR A C 1
ATOM 607 O O . THR A 1 79 ? 7.754 -14.82 -13.086 1 85.12 79 THR A O 1
ATOM 610 N N . GLY A 1 80 ? 6.414 -13.875 -14.609 1 90.62 80 GLY A N 1
ATOM 611 C CA . GLY A 1 80 ? 5.344 -14.82 -14.359 1 90.62 80 GLY A CA 1
ATOM 612 C C . GLY A 1 80 ? 4.387 -14.367 -13.273 1 90.62 80 GLY A C 1
ATOM 613 O O . GLY A 1 80 ? 3.395 -15.047 -12.992 1 90.62 80 GLY A O 1
ATOM 614 N N . PHE A 1 81 ? 4.762 -13.227 -12.672 1 93.69 81 PHE A N 1
ATOM 615 C CA . PHE A 1 81 ? 3.916 -12.688 -11.609 1 93.69 81 PHE A CA 1
ATOM 616 C C . PHE A 1 81 ? 3.695 -11.195 -11.805 1 93.69 81 PHE A C 1
ATOM 618 O O . PHE A 1 81 ? 4.625 -10.461 -12.156 1 93.69 81 PHE A O 1
ATOM 625 N N . SER A 1 82 ? 2.492 -10.789 -11.594 1 93.12 82 SER A N 1
ATOM 626 C CA . SER A 1 82 ? 2.148 -9.375 -11.664 1 93.12 82 SER A CA 1
ATOM 627 C C . SER A 1 82 ? 1.937 -8.781 -10.273 1 93.12 82 SER A C 1
ATOM 629 O O . SER A 1 82 ? 1.363 -9.438 -9.398 1 93.12 82 SER A O 1
ATOM 631 N N . LYS A 1 83 ? 2.445 -7.652 -10.195 1 91.75 83 LYS A N 1
ATOM 632 C CA . LYS A 1 83 ? 2.336 -6.965 -8.914 1 91.75 83 LYS A CA 1
ATOM 633 C C . LYS A 1 83 ? 1.362 -5.793 -9 1 91.75 83 LYS A C 1
ATOM 635 O O . LYS A 1 83 ? 1.353 -5.059 -9.984 1 91.75 83 LYS A O 1
ATOM 640 N N . GLU A 1 84 ? 0.501 -5.707 -8.047 1 92 84 GLU A N 1
ATOM 641 C CA . GLU A 1 84 ? -0.433 -4.594 -7.906 1 92 84 GLU A CA 1
ATOM 642 C C . GLU A 1 84 ? -0.408 -4.031 -6.488 1 92 84 GLU A C 1
ATOM 644 O O . GLU A 1 84 ? -0.57 -4.773 -5.516 1 92 84 GLU A O 1
ATOM 649 N N . CYS A 1 85 ? -0.194 -2.848 -6.508 1 92.19 85 CYS A N 1
ATOM 650 C CA . CYS A 1 85 ? -0.097 -2.201 -5.203 1 92.19 85 CYS A CA 1
ATOM 651 C C . CYS A 1 85 ? -0.865 -0.885 -5.188 1 92.19 85 CYS A C 1
ATOM 653 O O . CYS A 1 85 ? -0.808 -0.116 -6.148 1 92.19 85 CYS A O 1
ATOM 655 N N . PHE A 1 86 ? -1.583 -0.65 -4.148 1 92.31 86 PHE A N 1
ATOM 656 C CA . PHE A 1 86 ? -2.281 0.608 -3.914 1 92.31 86 PHE A CA 1
ATOM 657 C C . PHE A 1 86 ? -1.729 1.313 -2.682 1 92.31 86 PHE A C 1
ATOM 659 O O . PHE A 1 86 ? -1.406 0.667 -1.683 1 92.31 86 PHE A O 1
ATOM 666 N N . CYS A 1 87 ? -1.722 2.609 -2.777 1 92.25 87 CYS A N 1
ATOM 667 C CA . CYS A 1 87 ? -1.202 3.404 -1.671 1 92.25 87 CYS A CA 1
ATOM 668 C C . CYS A 1 87 ? -2.17 4.52 -1.3 1 92.25 87 CYS A C 1
ATOM 670 O O . CYS A 1 87 ? -2.791 5.125 -2.176 1 92.25 87 CYS A O 1
ATOM 672 N N . CYS A 1 88 ? -2.135 4.84 -0.081 1 94.62 88 CYS A N 1
ATOM 673 C CA . CYS A 1 88 ? -2.979 5.91 0.432 1 94.62 88 CYS A CA 1
ATOM 674 C C . CYS A 1 88 ? -2.365 7.277 0.138 1 94.62 88 CYS A C 1
ATOM 676 O O . CYS A 1 88 ? -1.305 7.613 0.667 1 94.62 88 CYS A O 1
ATOM 678 N N . ARG A 1 89 ? -3.119 7.973 -0.681 1 93.75 89 ARG A N 1
ATOM 679 C CA . ARG A 1 89 ? -2.602 9.289 -1.052 1 93.75 89 ARG A CA 1
ATOM 680 C C . ARG A 1 89 ? -3.732 10.234 -1.445 1 93.75 89 ARG A C 1
ATOM 682 O O . ARG A 1 89 ? -4.891 9.812 -1.535 1 93.75 89 ARG A O 1
ATOM 689 N N . GLU A 1 90 ? -3.268 11.477 -1.626 1 95.5 90 GLU A N 1
ATOM 690 C CA . GLU A 1 90 ? -4.238 12.523 -1.937 1 95.5 90 GLU A CA 1
ATOM 691 C C . GLU A 1 90 ? -4.637 12.484 -3.41 1 95.5 90 GLU A C 1
ATOM 693 O O . GLU A 1 90 ? -3.83 12.125 -4.266 1 95.5 90 GLU A O 1
ATOM 698 N N . ASN A 1 91 ? -5.781 12.867 -3.695 1 95.12 91 ASN A N 1
ATOM 699 C CA . ASN A 1 91 ? -6.199 13.109 -5.07 1 95.12 91 ASN A CA 1
ATOM 700 C C . ASN A 1 91 ? -5.695 14.453 -5.586 1 95.12 91 ASN A C 1
ATOM 702 O O . ASN A 1 91 ? -5.27 14.57 -6.734 1 95.12 91 ASN A O 1
ATOM 706 N N . PHE A 1 92 ? -5.672 15.422 -4.656 1 95.31 92 PHE A N 1
ATOM 707 C CA . PHE A 1 92 ? -5.164 16.75 -4.98 1 95.31 92 PHE A CA 1
ATOM 708 C C . PHE A 1 92 ? -4.75 17.5 -3.719 1 95.31 92 PHE A C 1
ATOM 710 O O . PHE A 1 92 ? -5.016 17.031 -2.605 1 95.31 92 PHE A O 1
ATOM 717 N N . LEU A 1 93 ? -3.996 18.562 -3.988 1 95.31 93 LEU A N 1
ATOM 718 C CA . LEU A 1 93 ? -3.637 19.469 -2.902 1 95.31 93 LEU A CA 1
ATOM 719 C C . LEU A 1 93 ? -4.598 20.641 -2.842 1 95.31 93 LEU A C 1
ATOM 721 O O . LEU A 1 93 ? -4.848 21.297 -3.855 1 95.31 93 LEU A O 1
ATOM 725 N N . ARG A 1 94 ? -5.07 20.906 -1.68 1 96.12 94 ARG A N 1
ATOM 726 C CA . ARG A 1 94 ? -5.984 22.031 -1.461 1 96.12 94 ARG A CA 1
ATOM 727 C C . ARG A 1 94 ? -5.262 23.203 -0.828 1 96.12 94 ARG A C 1
ATOM 729 O O . ARG A 1 94 ? -4.527 23.047 0.148 1 96.12 94 ARG A O 1
ATOM 736 N N . GLU A 1 95 ? -5.582 24.391 -1.415 1 95.25 95 GLU A N 1
ATOM 737 C CA . GLU A 1 95 ? -5.012 25.594 -0.84 1 95.25 95 GLU A CA 1
ATOM 738 C C . GLU A 1 95 ? -5.961 26.234 0.174 1 95.25 95 GLU A C 1
ATOM 740 O O . GLU A 1 95 ? -7.176 26.25 -0.035 1 95.25 95 GLU A O 1
ATOM 745 N N . ARG A 1 96 ? -5.328 26.734 1.261 1 94.44 96 ARG A N 1
ATOM 746 C CA . ARG A 1 96 ? -6.09 27.391 2.314 1 94.44 96 ARG A CA 1
ATOM 747 C C . ARG A 1 96 ? -5.309 28.562 2.91 1 94.44 96 ARG A C 1
ATOM 749 O O . ARG A 1 96 ? -4.078 28.594 2.842 1 94.44 96 ARG A O 1
ATOM 756 N N . LEU A 1 97 ? -6.074 29.531 3.4 1 95.5 97 LEU A N 1
ATOM 757 C CA . LEU A 1 97 ? -5.484 30.625 4.148 1 95.5 97 LEU A CA 1
ATOM 758 C C . LEU A 1 97 ? -5.574 30.375 5.652 1 95.5 97 LEU A C 1
ATOM 760 O O . LEU A 1 97 ? -6.637 30.016 6.16 1 95.5 97 LEU A O 1
ATOM 764 N N . VAL A 1 98 ? -4.453 30.531 6.254 1 95.94 98 VAL A N 1
ATOM 765 C CA . VAL A 1 98 ? -4.438 30.359 7.703 1 95.94 98 VAL A CA 1
ATOM 766 C C . VAL A 1 98 ? -3.934 31.625 8.375 1 95.94 98 VAL A C 1
ATOM 768 O O . VAL A 1 98 ? -3.135 32.375 7.793 1 95.94 98 VAL A O 1
ATOM 771 N N . THR A 1 99 ? -4.383 31.828 9.602 1 94.94 99 THR A N 1
ATOM 772 C CA . THR A 1 99 ? -4.02 33.031 10.336 1 94.94 99 THR A CA 1
ATOM 773 C C . THR A 1 99 ? -3.088 32.688 11.492 1 94.94 99 THR A C 1
ATOM 775 O O . THR A 1 99 ? -3.404 31.844 12.328 1 94.94 99 THR A O 1
ATOM 778 N N . LEU A 1 100 ? -1.962 33.375 11.5 1 95.75 100 LEU A N 1
ATOM 779 C CA . LEU A 1 100 ? -1.049 33.281 12.633 1 95.75 100 LEU A CA 1
ATOM 780 C C . LEU A 1 100 ? -1.286 34.438 13.602 1 95.75 100 LEU A C 1
ATOM 782 O O . LEU A 1 100 ? -1.369 35.594 13.188 1 95.75 100 LEU A O 1
ATOM 786 N N . ASN A 1 101 ? -1.343 34.188 14.859 1 93.75 101 ASN A N 1
ATOM 787 C CA . ASN A 1 101 ? -1.809 35.219 15.805 1 93.75 101 ASN A CA 1
ATOM 788 C C . ASN A 1 101 ? -0.745 35.531 16.844 1 93.75 101 ASN A C 1
ATOM 790 O O . ASN A 1 101 ? -0.965 36.375 17.719 1 93.75 101 ASN A O 1
ATOM 794 N N . HIS A 1 102 ? 0.367 34.906 16.812 1 95.5 102 HIS A N 1
ATOM 795 C CA . HIS A 1 102 ? 1.475 35.219 17.703 1 95.5 102 HIS A CA 1
ATOM 796 C C . HIS A 1 102 ? 2.605 35.906 16.953 1 95.5 102 HIS A C 1
ATOM 798 O O . HIS A 1 102 ? 3.537 35.25 16.484 1 95.5 102 HIS A O 1
ATOM 804 N N . CYS A 1 103 ? 2.488 37.219 17 1 96.88 103 CYS A N 1
ATOM 805 C CA . CYS A 1 103 ? 3.465 37.969 16.219 1 96.88 103 CYS A CA 1
ATOM 806 C C . CYS A 1 103 ? 4.348 38.812 17.141 1 96.88 103 CYS A C 1
ATOM 808 O O . CYS A 1 103 ? 3.867 39.375 18.125 1 96.88 103 CYS A O 1
ATOM 810 N N . TYR A 1 104 ? 5.684 38.906 16.75 1 96.81 104 TYR A N 1
ATOM 811 C CA . TYR A 1 104 ? 6.68 39.625 17.531 1 96.81 104 TYR A CA 1
ATOM 812 C C . TYR A 1 104 ? 7.551 40.5 16.641 1 96.81 104 TYR A C 1
ATOM 814 O O . TYR A 1 104 ? 7.797 40.156 15.477 1 96.81 104 TYR A O 1
ATOM 822 N N . ASP A 1 105 ? 7.938 41.531 17.188 1 94.62 105 ASP A N 1
ATOM 823 C CA . ASP A 1 105 ? 8.883 42.375 16.453 1 94.62 105 ASP A CA 1
ATOM 824 C C . ASP A 1 105 ? 10.312 41.844 16.594 1 94.62 105 ASP A C 1
ATOM 826 O O . ASP A 1 105 ? 10.539 40.844 17.25 1 94.62 105 ASP A O 1
ATOM 830 N N . PRO A 1 106 ? 11.297 42.438 15.898 1 93.81 106 PRO A N 1
ATOM 831 C CA . PRO A 1 106 ? 12.672 41.938 15.93 1 93.81 106 PRO A CA 1
ATOM 832 C C . PRO A 1 106 ? 13.266 41.938 17.344 1 93.81 106 PRO A C 1
ATOM 834 O O . PRO A 1 106 ? 14.242 41.25 17.594 1 93.81 106 PR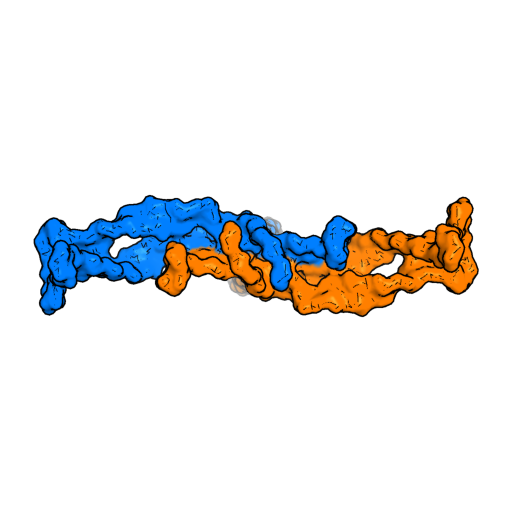O A O 1
ATOM 837 N N . ASP A 1 107 ? 12.734 42.688 18.203 1 94.25 107 ASP A N 1
ATOM 838 C CA . ASP A 1 107 ? 13.234 42.75 19.562 1 94.25 107 ASP A CA 1
ATOM 839 C C . ASP A 1 107 ? 12.539 41.719 20.453 1 94.25 107 ASP A C 1
ATOM 841 O O . ASP A 1 107 ? 12.82 41.656 21.656 1 94.25 107 ASP A O 1
ATOM 845 N N . GLY A 1 108 ? 11.656 41.031 20.016 1 93.19 108 GLY A N 1
ATOM 846 C CA . GLY A 1 108 ? 10.984 39.969 20.766 1 93.19 108 GLY A CA 1
ATOM 847 C C . GLY A 1 108 ? 9.742 40.469 21.484 1 93.19 108 GLY A C 1
ATOM 848 O O . GLY A 1 108 ? 9.234 39.781 22.375 1 93.19 108 GLY A O 1
ATOM 849 N N . ILE A 1 109 ? 9.281 41.656 21.125 1 94 109 ILE A N 1
ATOM 850 C CA . ILE A 1 109 ? 8.102 42.188 21.781 1 94 109 ILE A CA 1
ATOM 851 C C . ILE A 1 109 ? 6.852 41.844 20.969 1 94 109 ILE A C 1
ATOM 853 O O . ILE A 1 109 ? 6.812 42.031 19.75 1 94 109 ILE A O 1
ATOM 857 N N . ARG A 1 110 ? 5.82 41.406 21.672 1 94.56 110 ARG A N 1
ATOM 858 C CA . ARG A 1 110 ? 4.59 41 21.016 1 94.56 110 ARG A CA 1
ATOM 859 C C . ARG A 1 110 ? 3.863 42.188 20.406 1 94.56 110 ARG A C 1
ATOM 861 O O . ARG A 1 110 ? 3.719 43.25 21.047 1 94.56 110 ARG A O 1
ATOM 868 N N . LEU A 1 111 ? 3.473 41.938 19.219 1 93.31 111 LEU A N 1
ATOM 869 C CA . LEU A 1 111 ? 2.721 42.969 18.531 1 93.31 111 LEU A CA 1
ATOM 870 C C . LEU A 1 111 ? 1.225 42.844 18.781 1 93.31 111 LEU A C 1
ATOM 872 O O . LEU A 1 111 ? 0.674 41.75 18.656 1 93.31 111 LEU A O 1
ATOM 876 N N . GLU A 1 112 ? 0.563 43.938 19.219 1 88.69 112 GLU A N 1
ATOM 877 C CA . GLU A 1 112 ? -0.84 43.844 19.609 1 88.69 112 GLU A CA 1
ATOM 878 C C . GLU A 1 112 ? -1.727 44.688 18.688 1 88.69 112 GLU A C 1
ATOM 880 O O . GLU A 1 112 ? -2.955 44.625 18.781 1 88.69 112 GLU A O 1
ATOM 885 N N . ASP A 1 113 ? -1.076 45.406 17.828 1 86.88 113 ASP A N 1
ATOM 886 C CA . ASP A 1 113 ? -1.874 46.219 16.922 1 86.88 113 ASP A CA 1
ATOM 887 C C . ASP A 1 113 ? -2.611 45.375 15.906 1 86.88 113 ASP A C 1
ATOM 889 O O . ASP A 1 113 ? -2.092 44.344 15.461 1 86.88 113 ASP A O 1
ATOM 893 N N . GLU A 1 114 ? -3.838 45.75 15.5 1 83.12 114 GLU A N 1
ATOM 894 C CA . GLU A 1 114 ? -4.754 44.969 14.664 1 83.12 114 GLU A CA 1
ATOM 895 C C . GLU A 1 114 ? -4.078 44.531 13.367 1 83.12 114 GLU A C 1
ATOM 897 O O . GLU A 1 114 ? -4.227 43.375 12.938 1 83.12 114 GLU A O 1
ATOM 902 N N . ASP A 1 115 ? -3.322 45.406 12.711 1 83.31 115 ASP A N 1
ATOM 903 C CA . ASP A 1 115 ? -2.74 45.125 11.406 1 83.31 115 ASP A CA 1
ATOM 904 C C . ASP A 1 115 ? -1.491 44.25 11.539 1 83.31 115 ASP A C 1
ATOM 906 O O . ASP A 1 115 ? -1.233 43.406 10.695 1 83.31 115 ASP A O 1
ATOM 910 N N . SER A 1 116 ? -0.826 44.406 12.719 1 90 116 SER A N 1
ATOM 911 C CA . SER A 1 116 ? 0.475 43.75 12.82 1 90 116 SER A CA 1
ATOM 912 C C . SER A 1 116 ? 0.402 42.5 13.695 1 90 116 SER A C 1
ATOM 914 O O . SER A 1 116 ? 1.317 41.688 13.688 1 90 116 SER A O 1
ATOM 916 N N . ALA A 1 117 ? -0.748 42.281 14.406 1 93.19 117 ALA A N 1
ATOM 917 C CA . ALA A 1 117 ? -0.862 41.219 15.398 1 93.19 117 ALA A CA 1
ATOM 918 C C . ALA A 1 117 ? -1.168 39.875 14.734 1 93.19 117 ALA A C 1
ATOM 920 O O .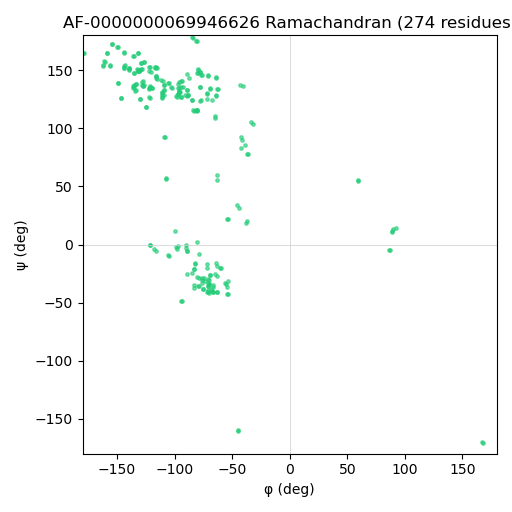 ALA A 1 117 ? -1.021 38.812 15.352 1 93.19 117 ALA A O 1
ATOM 921 N N . ILE A 1 118 ? -1.607 39.938 13.477 1 93.44 118 ILE A N 1
ATOM 922 C CA . ILE A 1 118 ? -1.968 38.719 12.789 1 93.44 118 ILE A CA 1
ATOM 923 C C . ILE A 1 118 ? -1.282 38.656 11.422 1 93.44 118 ILE A C 1
ATOM 925 O O . ILE A 1 118 ? -0.913 39.688 10.867 1 93.44 118 ILE A O 1
ATOM 929 N N . MET A 1 119 ? -1.034 37.5 11.008 1 94.88 119 MET A N 1
ATOM 930 C CA . MET A 1 119 ? -0.47 37.281 9.68 1 94.88 119 MET A CA 1
ATOM 931 C C . MET A 1 119 ? -1.192 36.156 8.961 1 94.88 119 MET A C 1
ATOM 933 O O . MET A 1 119 ? -1.457 35.094 9.555 1 94.88 119 MET A O 1
ATOM 937 N N . GLU A 1 120 ? -1.572 36.438 7.66 1 94.56 120 GLU A N 1
ATOM 938 C CA . GLU A 1 120 ? -2.188 35.375 6.848 1 94.56 120 GLU A CA 1
ATOM 939 C C . GLU A 1 120 ? -1.147 34.688 5.984 1 94.56 120 GLU A C 1
ATOM 941 O O . GLU A 1 120 ? -0.333 35.312 5.324 1 94.56 120 GLU A O 1
ATOM 946 N N . VAL A 1 121 ? -1.218 33.375 6.051 1 95.12 121 VAL A N 1
ATOM 947 C CA . VAL A 1 121 ? -0.282 32.562 5.273 1 95.12 121 VAL A CA 1
ATOM 948 C C . VAL A 1 121 ? -1.049 31.547 4.445 1 95.12 121 VAL A C 1
ATOM 950 O O . VAL A 1 121 ? -2.023 30.953 4.922 1 95.12 121 VAL A O 1
ATOM 953 N N . ARG A 1 122 ? -0.608 31.328 3.23 1 94.5 122 ARG A N 1
ATOM 954 C CA . ARG A 1 122 ? -1.202 30.328 2.357 1 94.5 122 ARG A CA 1
ATOM 955 C C . ARG A 1 122 ? -0.525 28.969 2.545 1 94.5 122 ARG A C 1
ATOM 957 O O . ARG A 1 122 ? 0.704 28.875 2.543 1 94.5 122 ARG A O 1
ATOM 964 N N . LEU A 1 123 ? -1.36 27.953 2.676 1 93.5 123 LEU A N 1
ATOM 965 C CA . LEU A 1 123 ? -0.841 26.609 2.838 1 93.5 123 LEU A CA 1
ATOM 966 C C . LEU A 1 123 ? -1.552 25.641 1.9 1 93.5 123 LEU A C 1
ATOM 968 O O . LEU A 1 123 ? -2.715 25.844 1.548 1 93.5 123 LEU A O 1
ATOM 972 N N . ARG A 1 124 ? -0.811 24.656 1.559 1 94.12 124 ARG A N 1
ATOM 973 C CA . ARG A 1 124 ? -1.396 23.578 0.782 1 94.12 124 ARG A CA 1
ATOM 974 C C . ARG A 1 124 ? -1.474 22.297 1.606 1 94.12 124 ARG A C 1
ATOM 976 O O . ARG A 1 124 ? -0.566 22 2.385 1 94.12 124 ARG A O 1
ATOM 983 N N . GLU A 1 125 ? -2.566 21.578 1.427 1 96.12 125 GLU A N 1
ATOM 984 C CA . GLU A 1 125 ? -2.738 20.328 2.178 1 96.12 125 GLU A CA 1
ATOM 985 C C . GLU A 1 125 ? -3.344 19.234 1.304 1 96.12 125 GLU A C 1
ATOM 987 O O . GLU A 1 125 ? -4.094 19.531 0.368 1 96.12 125 GLU A O 1
ATOM 992 N N . PRO A 1 126 ? -3.031 18 1.592 1 97.12 126 PRO A N 1
ATOM 993 C CA . PRO A 1 126 ? -3.676 16.891 0.868 1 97.12 126 PRO A CA 1
ATOM 994 C C . PRO A 1 126 ? -5.18 16.828 1.124 1 97.12 126 PRO A C 1
ATOM 996 O O . PRO A 1 126 ? -5.641 17.156 2.221 1 97.12 126 PRO A O 1
ATOM 999 N N . ASP A 1 127 ? -5.879 16.469 0.101 1 96.62 127 ASP A N 1
ATOM 1000 C CA . ASP A 1 127 ? -7.324 16.312 0.247 1 96.62 127 ASP A CA 1
ATOM 1001 C C . ASP A 1 127 ? -7.828 15.141 -0.603 1 96.62 127 ASP A C 1
ATOM 1003 O O . ASP A 1 127 ? -7.152 14.703 -1.534 1 96.62 127 ASP A O 1
ATOM 1007 N N . ASP A 1 128 ? -9 14.539 -0.147 1 97.12 128 ASP A N 1
ATOM 1008 C CA . ASP A 1 128 ? -9.641 13.43 -0.834 1 97.12 128 ASP A CA 1
ATOM 1009 C C . ASP A 1 128 ? -8.703 12.227 -0.939 1 97.12 128 ASP A C 1
ATOM 1011 O O . ASP A 1 128 ? -8.453 11.719 -2.033 1 97.12 128 ASP A O 1
ATOM 1015 N N . CYS A 1 129 ? -8.203 11.812 0.221 1 97.19 129 CYS A N 1
ATOM 1016 C CA . CYS A 1 129 ? -7.27 10.695 0.321 1 97.19 129 CYS A CA 1
ATOM 1017 C C . CYS A 1 129 ? -7.969 9.375 0.054 1 97.19 129 CYS A C 1
ATOM 1019 O O . CYS A 1 129 ? -9.016 9.086 0.644 1 97.19 129 CYS A O 1
ATOM 1021 N N . LYS A 1 130 ? -7.355 8.609 -0.83 1 96.06 130 LYS A N 1
ATOM 1022 C CA . LYS A 1 130 ? -7.848 7.277 -1.173 1 96.06 130 LYS A CA 1
ATOM 1023 C C . LYS A 1 130 ? -6.699 6.352 -1.569 1 96.06 130 LYS A C 1
ATOM 1025 O O . LYS A 1 130 ? -5.539 6.77 -1.598 1 96.06 130 LYS A O 1
ATOM 1030 N N . CYS A 1 131 ? -7.066 5.125 -1.684 1 95 131 CYS A N 1
ATOM 1031 C CA . CYS A 1 131 ? -6.078 4.18 -2.193 1 95 131 CYS A CA 1
ATOM 1032 C C . CYS A 1 131 ? -5.996 4.246 -3.715 1 95 131 CYS A C 1
ATOM 1034 O O . CYS A 1 131 ? -6.965 3.943 -4.406 1 95 131 CYS A O 1
ATOM 1036 N N . TYR A 1 132 ? -4.789 4.68 -4.184 1 92.88 132 TYR A N 1
ATOM 1037 C CA . TYR A 1 132 ? -4.527 4.742 -5.617 1 92.88 132 TYR A CA 1
ATOM 1038 C C . TYR A 1 132 ? -3.42 3.768 -6.012 1 92.88 132 TYR A C 1
ATOM 1040 O O . TYR A 1 132 ? -2.549 3.447 -5.203 1 92.88 132 TYR A O 1
ATOM 1048 N N . LYS A 1 133 ? -3.465 3.299 -7.266 1 91.5 133 LYS A N 1
ATOM 1049 C CA . LYS A 1 133 ? -2.445 2.377 -7.762 1 91.5 133 LYS A CA 1
ATOM 1050 C C . LYS A 1 133 ? -1.07 3.039 -7.789 1 91.5 133 LYS A C 1
ATOM 1052 O O . LYS A 1 133 ? -0.93 4.172 -8.25 1 91.5 133 LYS A O 1
ATOM 1057 N N . CYS A 1 134 ? -0.156 2.287 -7.164 1 83.56 134 CYS A N 1
ATOM 1058 C CA . CYS A 1 134 ? 1.22 2.771 -7.164 1 83.56 134 CYS A CA 1
ATOM 1059 C C . CYS A 1 134 ? 1.886 2.518 -8.516 1 83.56 134 CYS A C 1
ATOM 1061 O O . CYS A 1 134 ? 1.544 1.559 -9.211 1 83.56 134 CYS A O 1
ATOM 1063 N N . GLY A 1 135 ? 2.426 3.475 -9.219 1 69.25 135 GLY A N 1
ATOM 1064 C CA . GLY A 1 135 ? 3.164 3.217 -10.445 1 69.25 135 GLY A CA 1
ATOM 1065 C C . GLY A 1 135 ? 4.137 2.059 -10.328 1 69.25 135 GLY A C 1
ATOM 1066 O O . GLY A 1 135 ? 4.141 1.348 -9.32 1 69.25 135 GLY A O 1
ATOM 1067 N N . ASP A 1 136 ? 5.332 1.885 -11.312 1 57.84 136 ASP A N 1
ATOM 1068 C CA . ASP A 1 136 ? 6.188 0.754 -11.656 1 57.84 136 ASP A CA 1
ATOM 1069 C C . ASP A 1 136 ? 7.031 0.32 -10.461 1 57.84 136 ASP A C 1
ATOM 1071 O O . ASP A 1 136 ? 7.586 1.16 -9.75 1 57.84 136 ASP A O 1
ATOM 1075 N N . PHE A 1 137 ? 6.762 -0.854 -9.875 1 51.97 137 PHE A N 1
ATOM 1076 C CA . PHE A 1 137 ? 7.559 -1.583 -8.891 1 51.97 137 PHE A CA 1
ATOM 1077 C C . PHE A 1 137 ? 8.977 -1.808 -9.406 1 51.97 137 PHE A C 1
ATOM 1079 O O . PHE A 1 137 ? 9.742 -2.562 -8.812 1 51.97 137 PHE A O 1
ATOM 1086 N N . SER A 1 138 ? 9.469 -1.159 -10.227 1 42.16 138 SER A N 1
ATOM 1087 C CA . SER A 1 138 ? 10.672 -1.665 -10.883 1 42.16 138 SER A CA 1
ATOM 1088 C C . SER A 1 138 ? 11.742 -2.023 -9.859 1 42.16 138 SER A C 1
ATOM 1090 O O . SER A 1 138 ? 12.742 -2.662 -10.203 1 42.16 138 SER A O 1
ATOM 1092 N N . ARG A 1 139 ? 11.914 -1.255 -8.695 1 35.59 139 ARG A N 1
ATOM 1093 C CA . ARG A 1 139 ? 13.219 -1.688 -8.195 1 35.59 139 ARG A CA 1
ATOM 1094 C C . ARG A 1 139 ? 13.078 -2.92 -7.305 1 35.59 139 ARG A C 1
ATOM 1096 O O . ARG A 1 139 ? 12.062 -3.094 -6.629 1 35.59 139 ARG A O 1
ATOM 1103 N N . MET B 1 1 ? -34.344 -18.484 47.062 1 33.53 1 MET B N 1
ATOM 1104 C CA . MET B 1 1 ? -33.75 -19.234 45.938 1 33.53 1 MET B CA 1
ATOM 1105 C C . MET B 1 1 ? -32.906 -18.328 45.062 1 33.53 1 MET B C 1
ATOM 1107 O O . MET B 1 1 ? -31.859 -18.75 44.562 1 33.53 1 MET B O 1
ATOM 1111 N N . SER B 1 2 ? -33.5 -17.109 44.5 1 45.94 2 SER B N 1
ATOM 1112 C CA . SER B 1 2 ? -33.406 -16.719 43.094 1 45.94 2 SER B CA 1
ATOM 1113 C C . SER B 1 2 ? -32.281 -15.695 42.875 1 45.94 2 SER B C 1
ATOM 1115 O O . SER B 1 2 ? -32.094 -15.188 41.781 1 45.94 2 SER B O 1
ATOM 1117 N N . PHE B 1 3 ? -31.625 -15.25 43.875 1 59.56 3 PHE B N 1
ATOM 1118 C CA . PHE B 1 3 ? -30.703 -14.141 43.688 1 59.56 3 PHE B CA 1
ATOM 1119 C C . PHE B 1 3 ? -29.344 -14.633 43.219 1 59.56 3 PHE B C 1
ATOM 1121 O O . PHE B 1 3 ? -28.609 -13.906 42.531 1 59.56 3 PHE B O 1
ATOM 1128 N N . LYS B 1 4 ? -28.891 -15.836 43.438 1 61.16 4 LYS B N 1
ATOM 1129 C CA . LYS B 1 4 ? -27.594 -16.375 43.031 1 61.16 4 LYS B CA 1
ATOM 1130 C C . LYS B 1 4 ? -27.578 -16.703 41.531 1 61.16 4 LYS B C 1
ATOM 1132 O O . LYS B 1 4 ? -26.547 -16.562 40.875 1 61.16 4 LYS B O 1
ATOM 1137 N N . SER B 1 5 ? -28.703 -17.016 41.062 1 61.5 5 SER B N 1
ATOM 1138 C CA . SER B 1 5 ? -28.781 -17.312 39.656 1 61.5 5 SER B CA 1
ATOM 1139 C C . SER B 1 5 ? -28.625 -16.062 38.812 1 61.5 5 SER B C 1
ATOM 1141 O O . SER B 1 5 ? -28.047 -16.094 37.719 1 61.5 5 SER B O 1
ATOM 1143 N N . PHE B 1 6 ? -28.875 -14.938 39.5 1 63 6 PHE B N 1
ATOM 1144 C CA . PHE B 1 6 ? -28.828 -13.695 38.719 1 63 6 PHE B CA 1
ATOM 1145 C C . PHE B 1 6 ? -27.391 -13.203 38.594 1 63 6 PHE B C 1
ATOM 1147 O O . PHE B 1 6 ? -27 -12.703 37.531 1 63 6 PHE B O 1
ATOM 1154 N N . LYS B 1 7 ? -26.562 -13.336 39.469 1 64.38 7 LYS B N 1
ATOM 1155 C CA . LYS B 1 7 ? -25.172 -12.898 39.469 1 64.38 7 LYS B CA 1
ATOM 1156 C C . LYS B 1 7 ? -24.328 -13.719 38.531 1 64.38 7 LYS B C 1
ATOM 1158 O O . LYS B 1 7 ? -23.484 -13.18 37.812 1 64.38 7 LYS B O 1
ATOM 1163 N N . VAL B 1 8 ? -24.688 -14.953 38.5 1 61.44 8 VAL B N 1
ATOM 1164 C CA . VAL B 1 8 ? -23.953 -15.844 37.594 1 61.44 8 VAL B CA 1
ATOM 1165 C C . VAL B 1 8 ? -24.312 -15.516 36.156 1 61.44 8 VAL B C 1
ATOM 1167 O O . VAL B 1 8 ? -23.438 -15.523 35.281 1 61.44 8 VAL B O 1
ATOM 1170 N N . PHE B 1 9 ? -25.469 -15.062 36 1 64.12 9 PHE B N 1
ATOM 1171 C CA . PHE B 1 9 ? -25.922 -14.719 34.656 1 64.12 9 PHE B CA 1
ATOM 1172 C C . PHE B 1 9 ? -25.312 -13.398 34.188 1 64.12 9 PHE B C 1
ATOM 1174 O O . PHE B 1 9 ? -24.953 -13.242 33.031 1 64.12 9 PHE B O 1
ATOM 1181 N N . THR B 1 10 ? -25.094 -12.461 35.125 1 68.38 10 THR B N 1
ATOM 1182 C CA . THR B 1 10 ? -24.516 -11.172 34.812 1 68.38 10 THR B CA 1
ATOM 1183 C C . THR B 1 10 ? -23.016 -11.32 34.469 1 68.38 10 THR B C 1
ATOM 1185 O O . THR B 1 10 ? -22.5 -10.672 33.562 1 68.38 10 THR B O 1
ATOM 1188 N N . VAL B 1 11 ? -22.422 -12.195 35.062 1 64.62 11 VAL B N 1
ATOM 1189 C CA . VAL B 1 11 ? -21 -12.391 34.844 1 64.62 11 VAL B CA 1
ATOM 1190 C C . VAL B 1 11 ? -20.781 -13.07 33.5 1 64.62 11 VAL B C 1
ATOM 1192 O O . VAL B 1 11 ? -19.828 -12.734 32.75 1 64.62 11 VAL B O 1
ATOM 1195 N N . TYR B 1 12 ? -21.672 -13.953 33.25 1 62.56 12 TYR B N 1
ATOM 1196 C CA . TYR B 1 12 ? -21.531 -14.656 31.969 1 62.56 12 TYR B CA 1
ATOM 1197 C C . TYR B 1 12 ? -21.828 -13.727 30.797 1 62.56 12 TYR B C 1
ATOM 1199 O O . TYR B 1 12 ? -21.219 -13.828 29.734 1 62.56 12 TYR B O 1
ATOM 1207 N N . THR B 1 13 ? -22.75 -12.836 31.031 1 64.12 13 THR B N 1
ATOM 1208 C CA . THR B 1 13 ? -23.078 -11.875 29.969 1 64.12 13 THR B CA 1
ATOM 1209 C C . THR B 1 13 ? -21.938 -10.875 29.781 1 64.12 13 THR B C 1
ATOM 1211 O O . THR B 1 13 ? -21.609 -10.5 28.656 1 64.12 13 THR B O 1
ATOM 1214 N N . ILE B 1 14 ? -21.375 -10.453 30.906 1 61.41 14 ILE B N 1
ATOM 1215 C CA . ILE B 1 14 ? -20.25 -9.523 30.812 1 61.41 14 ILE B CA 1
ATOM 1216 C C . ILE B 1 14 ? -19.062 -10.227 30.172 1 61.41 14 ILE B C 1
ATOM 1218 O O . ILE B 1 14 ? -18.375 -9.648 29.328 1 61.41 14 ILE B O 1
ATOM 1222 N N . GLN 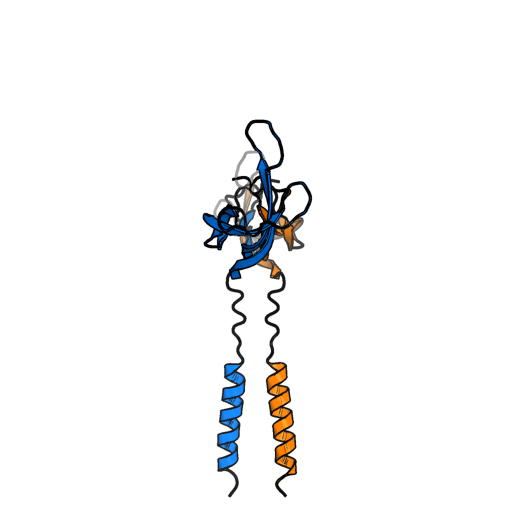B 1 15 ? -18.828 -11.445 30.531 1 57.12 15 GLN B N 1
ATOM 1223 C CA . GLN B 1 15 ? -17.766 -12.211 29.906 1 57.12 15 GLN B CA 1
ATOM 1224 C C . GLN B 1 15 ? -18.031 -12.414 28.422 1 57.12 15 GLN B C 1
ATOM 1226 O O . GLN B 1 15 ? -17.109 -12.32 27.594 1 57.12 15 GLN B O 1
ATOM 1231 N N . LEU B 1 16 ? -19.25 -12.672 28.125 1 56.41 16 LEU B N 1
ATOM 1232 C CA . LEU B 1 16 ? -19.625 -12.82 26.719 1 56.41 16 LEU B CA 1
ATOM 1233 C C . LEU B 1 16 ? -19.484 -11.5 25.969 1 56.41 16 LEU B C 1
ATOM 1235 O O . LEU B 1 16 ? -19.031 -11.477 24.828 1 56.41 16 LEU B O 1
ATOM 1239 N N . LEU B 1 17 ? -19.797 -10.43 26.656 1 57 17 LEU B N 1
ATOM 1240 C CA . LEU B 1 17 ? -19.656 -9.117 26.047 1 57 17 LEU B CA 1
ATOM 1241 C C . LEU B 1 17 ? -18.172 -8.758 25.859 1 57 17 LEU B C 1
ATOM 1243 O O . LEU B 1 17 ? -17.797 -8.102 24.891 1 57 17 LEU B O 1
ATOM 1247 N N . ILE B 1 18 ? -17.344 -9.031 26.797 1 55.16 18 ILE B N 1
ATOM 1248 C CA . ILE B 1 18 ? -15.922 -8.727 26.672 1 55.16 18 ILE B CA 1
ATOM 1249 C C . ILE B 1 18 ? -15.305 -9.602 25.578 1 55.16 18 ILE B C 1
ATOM 1251 O O . ILE B 1 18 ? -14.391 -9.164 24.875 1 55.16 18 ILE B O 1
ATOM 1255 N N . LEU B 1 19 ? -15.633 -10.797 25.469 1 50.97 19 LEU B N 1
ATOM 1256 C CA . LEU B 1 19 ? -14.992 -11.664 24.484 1 50.97 19 LEU B CA 1
ATOM 1257 C C . LEU B 1 19 ? -15.273 -11.172 23.062 1 50.97 19 LEU B C 1
ATOM 1259 O O . LEU B 1 19 ? -14.523 -11.484 22.141 1 50.97 19 LEU B O 1
ATOM 1263 N N . PHE B 1 20 ? -16.359 -10.516 22.938 1 47.22 20 PHE B N 1
ATOM 1264 C CA . PHE B 1 20 ? -16.656 -10.141 21.547 1 47.22 20 PHE B CA 1
ATOM 1265 C C . PHE B 1 20 ? -15.828 -8.938 21.125 1 47.22 20 PHE B C 1
ATOM 1267 O O . PHE B 1 20 ? -16.078 -8.344 20.078 1 47.22 20 PHE B O 1
ATOM 1274 N N . THR B 1 21 ? -15.141 -8.312 22 1 46.66 21 THR B N 1
ATOM 1275 C CA . THR B 1 21 ? -14.289 -7.301 21.406 1 46.66 21 THR B CA 1
ATOM 1276 C C . THR B 1 21 ? -13.258 -7.945 20.469 1 46.66 21 THR B C 1
ATOM 1278 O O . THR B 1 21 ? -12.297 -8.555 20.938 1 46.66 21 THR B O 1
ATOM 1281 N N . LEU B 1 22 ? -13.719 -8.703 19.516 1 43.69 22 LEU B N 1
ATOM 1282 C CA . LEU B 1 22 ? -12.805 -9.039 18.422 1 43.69 22 LEU B CA 1
ATOM 1283 C C . LEU B 1 22 ? -11.93 -7.84 18.062 1 43.69 22 LEU B C 1
ATOM 1285 O O . LEU B 1 22 ? -12.453 -6.77 17.734 1 43.69 22 LEU B O 1
ATOM 1289 N N . GLU B 1 23 ? -10.875 -7.652 18.703 1 42.91 23 GLU B N 1
ATOM 1290 C CA . GLU B 1 23 ? -9.828 -6.777 18.172 1 42.91 23 GLU B CA 1
ATOM 1291 C C . GLU B 1 23 ? -9.719 -6.902 16.656 1 42.91 23 GLU B C 1
ATOM 1293 O O . GLU B 1 23 ? -9.43 -7.984 16.141 1 42.91 23 GLU B O 1
ATOM 1298 N N . CYS B 1 24 ? -10.609 -6.277 15.922 1 43.16 24 CYS B N 1
ATOM 1299 C CA . CYS B 1 24 ? -10.336 -5.969 14.516 1 43.16 24 CYS B CA 1
ATOM 1300 C C . CYS B 1 24 ? -8.922 -5.426 14.344 1 43.16 24 CYS B C 1
ATOM 1302 O O . CYS B 1 24 ? -8.695 -4.223 14.461 1 43.16 24 CYS B O 1
ATOM 1304 N N . ALA B 1 25 ? -7.922 -5.805 15.117 1 42.78 25 ALA B N 1
ATOM 1305 C CA . ALA B 1 25 ? -6.578 -5.344 14.773 1 42.78 25 ALA B CA 1
ATOM 1306 C C . ALA B 1 25 ? -6.348 -5.402 13.266 1 42.78 25 ALA B C 1
ATOM 1308 O O . ALA B 1 25 ? -6.496 -6.457 12.648 1 42.78 25 ALA B O 1
ATOM 1309 N N . ALA B 1 26 ? -6.629 -4.387 12.492 1 47.31 26 ALA B N 1
ATOM 1310 C CA . ALA B 1 26 ? -6.152 -4.145 11.133 1 47.31 26 ALA B CA 1
ATOM 1311 C C . ALA B 1 26 ? -4.703 -4.59 10.969 1 47.31 26 ALA B C 1
ATOM 1313 O O . ALA B 1 26 ? -3.779 -3.789 11.141 1 47.31 26 ALA B O 1
ATOM 1314 N N . ASP B 1 27 ? -4.125 -5.395 11.711 1 49.69 27 ASP B N 1
ATOM 1315 C CA . ASP B 1 27 ? -2.721 -5.746 11.523 1 49.69 27 ASP B CA 1
ATOM 1316 C C . ASP B 1 27 ? -2.387 -5.902 10.039 1 49.69 27 ASP B C 1
ATOM 1318 O O . ASP B 1 27 ? -3.277 -6.125 9.219 1 49.69 27 ASP B O 1
ATOM 1322 N N . GLU B 1 28 ? -1.184 -5.293 9.688 1 58.5 28 GLU B N 1
ATOM 1323 C CA . GLU B 1 28 ? -0.625 -5.602 8.375 1 58.5 28 GLU B CA 1
ATOM 1324 C C . GLU B 1 28 ? -0.966 -7.027 7.953 1 58.5 28 GLU B C 1
ATOM 1326 O O . GLU B 1 28 ? -0.691 -7.98 8.68 1 58.5 28 GLU B O 1
ATOM 1331 N N . ALA B 1 29 ? -1.814 -7.129 7.148 1 81.06 29 ALA B N 1
ATOM 1332 C CA . ALA B 1 29 ? -2.314 -8.461 6.828 1 81.06 29 ALA B CA 1
ATOM 1333 C C . ALA B 1 29 ? -1.829 -8.914 5.453 1 81.06 29 ALA B C 1
ATOM 1335 O O . ALA B 1 29 ? -2.555 -8.797 4.461 1 81.06 29 ALA B O 1
ATOM 1336 N N . CYS B 1 30 ? -0.489 -8.93 5.273 1 93.62 30 CYS B N 1
ATOM 1337 C CA . CYS B 1 30 ? 0.03 -9.523 4.051 1 93.62 30 CYS B CA 1
ATOM 1338 C C . CYS B 1 30 ? 0.407 -10.984 4.273 1 93.62 30 CYS B C 1
ATOM 1340 O O . CYS B 1 30 ? 1.18 -11.305 5.18 1 93.62 30 CYS B O 1
ATOM 1342 N N . GLU B 1 31 ? -0.097 -11.883 3.453 1 96.06 31 GLU B N 1
ATOM 1343 C CA . GLU B 1 31 ? 0.094 -13.32 3.662 1 96.06 31 GLU B CA 1
ATOM 1344 C C . GLU B 1 31 ? 0.546 -14.008 2.379 1 96.06 31 GLU B C 1
ATOM 1346 O O . GLU B 1 31 ? 0.272 -13.523 1.278 1 96.06 31 GLU B O 1
ATOM 1351 N N . THR B 1 32 ? 1.339 -15.094 2.574 1 97.5 32 THR B N 1
ATOM 1352 C CA . THR B 1 32 ? 1.618 -16.016 1.483 1 97.5 32 THR B CA 1
ATOM 1353 C C . THR B 1 32 ? 0.496 -17.047 1.345 1 97.5 32 THR B C 1
ATOM 1355 O O . THR B 1 32 ? 0.274 -17.859 2.246 1 97.5 32 THR B O 1
ATOM 1358 N N . ILE B 1 33 ? -0.207 -17.047 0.27 1 96.75 33 ILE B N 1
ATOM 1359 C CA . ILE B 1 33 ? -1.402 -17.875 0.082 1 96.75 33 ILE B CA 1
ATOM 1360 C C . ILE B 1 33 ? -1.228 -18.766 -1.14 1 96.75 33 ILE B C 1
ATOM 1362 O O . ILE B 1 33 ? -0.812 -18.297 -2.205 1 96.75 33 ILE B O 1
ATOM 1366 N N . PRO B 1 34 ? -1.573 -20.016 -0.977 1 96.69 34 PRO B N 1
ATOM 1367 C CA . PRO B 1 34 ? -1.512 -20.891 -2.156 1 96.69 34 PRO B CA 1
ATOM 1368 C C . PRO B 1 34 ? -2.68 -20.656 -3.113 1 96.69 34 PRO B C 1
ATOM 1370 O O . PRO B 1 34 ? -3.787 -20.344 -2.678 1 96.69 34 PRO B O 1
ATOM 1373 N N . THR B 1 35 ? -2.447 -20.797 -4.387 1 97 35 THR B N 1
ATOM 1374 C CA . THR B 1 35 ? -3.465 -20.766 -5.43 1 97 35 THR B CA 1
ATOM 1375 C C . THR B 1 35 ? -3.176 -21.828 -6.492 1 97 35 THR B C 1
ATOM 1377 O O . THR B 1 35 ? -2.021 -22.203 -6.707 1 97 35 THR B O 1
ATOM 1380 N N . GLU B 1 36 ? -4.219 -22.281 -7.102 1 96.81 36 GLU B N 1
ATOM 1381 C CA . GLU B 1 36 ? -4.039 -23.312 -8.125 1 96.81 36 GLU B CA 1
ATOM 1382 C C . GLU B 1 36 ? -3.99 -22.688 -9.523 1 96.81 36 GLU B C 1
ATOM 1384 O O . GLU B 1 36 ? -4.809 -21.828 -9.852 1 96.81 36 GLU B O 1
ATOM 1389 N N . ILE B 1 37 ? -3.07 -23.25 -10.312 1 96 37 ILE B N 1
ATOM 1390 C CA . ILE B 1 37 ? -3.002 -22.828 -11.711 1 96 37 ILE B CA 1
ATOM 1391 C C . ILE B 1 37 ? -2.844 -24.047 -12.602 1 96 37 ILE B C 1
ATOM 1393 O O . ILE B 1 37 ? -2.434 -25.125 -12.141 1 96 37 ILE B O 1
ATOM 1397 N N . HIS B 1 38 ? -3.146 -23.828 -13.875 1 96.44 38 HIS B N 1
ATOM 1398 C CA . HIS B 1 38 ? -2.955 -24.844 -14.898 1 96.44 38 HIS B CA 1
ATOM 1399 C C . HIS B 1 38 ? -1.65 -24.641 -15.656 1 96.44 38 HIS B C 1
ATOM 1401 O O . HIS B 1 38 ? -1.401 -23.547 -16.172 1 96.44 38 HIS B O 1
ATOM 1407 N N . VAL B 1 39 ? -0.882 -25.672 -15.695 1 96 39 VAL B N 1
ATOM 1408 C CA . VAL B 1 39 ? 0.409 -25.562 -16.375 1 96 39 VAL B CA 1
ATOM 1409 C C . VAL B 1 39 ? 0.493 -26.594 -17.5 1 96 39 VAL B C 1
ATOM 1411 O O . VAL B 1 39 ? 0.114 -27.75 -17.328 1 96 39 VAL B O 1
ATOM 1414 N N . THR B 1 40 ? 1.005 -26.109 -18.672 1 96 40 THR B N 1
ATOM 1415 C CA . THR B 1 40 ? 1.26 -26.984 -19.812 1 96 40 THR B CA 1
ATOM 1416 C C . THR B 1 40 ? 2.697 -26.828 -20.297 1 96 40 THR B C 1
ATOM 1418 O O . THR B 1 40 ? 3.221 -25.719 -20.359 1 96 40 THR B O 1
ATOM 1421 N N . LYS B 1 41 ? 3.299 -27.969 -20.594 1 96.69 41 LYS B N 1
ATOM 1422 C CA . LYS B 1 41 ? 4.668 -27.969 -21.109 1 96.69 41 LYS B CA 1
ATOM 1423 C C . LYS B 1 41 ? 4.824 -28.922 -22.281 1 96.69 41 LYS B C 1
ATOM 1425 O O . LYS B 1 41 ? 4.297 -30.031 -22.25 1 96.69 41 LYS B O 1
ATOM 1430 N N . GLU B 1 42 ? 5.523 -28.344 -23.312 1 96 42 GLU B N 1
ATOM 1431 C CA . GLU B 1 42 ? 5.789 -29.172 -24.5 1 96 42 GLU B CA 1
ATOM 1432 C C . GLU B 1 42 ? 7.266 -29.531 -24.594 1 96 42 GLU B C 1
ATOM 1434 O O . GLU B 1 42 ? 8.133 -28.719 -24.281 1 96 42 GLU B O 1
ATOM 1439 N N . GLU B 1 43 ? 7.547 -30.75 -24.922 1 95.25 43 GLU B N 1
ATOM 1440 C CA . GLU B 1 43 ? 8.898 -31.25 -25.156 1 95.25 43 GLU B CA 1
ATOM 1441 C C . GLU B 1 43 ? 9.125 -31.547 -26.641 1 95.25 43 GLU B C 1
ATOM 1443 O O . GLU B 1 43 ? 8.297 -32.188 -27.281 1 95.25 43 GLU B O 1
ATOM 1448 N N . TYR B 1 44 ? 10.266 -30.953 -27.141 1 95.06 44 TYR B N 1
ATOM 1449 C CA . TYR B 1 44 ? 10.586 -31.125 -28.547 1 95.06 44 TYR B CA 1
ATOM 1450 C C . TYR B 1 44 ? 11.898 -31.875 -28.719 1 95.06 44 TYR B C 1
ATOM 1452 O O . TYR B 1 44 ? 12.758 -31.859 -27.844 1 95.06 44 TYR B O 1
ATOM 1460 N N . ASP B 1 45 ? 12.039 -32.562 -29.797 1 92.81 45 ASP B N 1
ATOM 1461 C CA . ASP B 1 45 ? 13.297 -33.25 -30.109 1 92.81 45 ASP B CA 1
ATOM 1462 C C . ASP B 1 45 ? 14.281 -32.281 -30.781 1 92.81 45 ASP B C 1
ATOM 1464 O O . ASP B 1 45 ? 14 -31.094 -30.938 1 92.81 45 ASP B O 1
ATOM 1468 N N . ASP B 1 46 ? 15.539 -32.719 -31.109 1 94.56 46 ASP B N 1
ATOM 1469 C CA . ASP B 1 46 ? 16.625 -31.922 -31.672 1 94.56 46 ASP B CA 1
ATOM 1470 C C . ASP B 1 46 ? 16.25 -31.391 -33.062 1 94.56 46 ASP B C 1
ATOM 1472 O O . ASP B 1 46 ? 16.859 -30.453 -33.562 1 94.56 46 ASP B O 1
ATOM 1476 N N . MET B 1 47 ? 15.172 -32 -33.688 1 94.94 47 MET B N 1
ATOM 1477 C CA . MET B 1 47 ? 14.75 -31.594 -35.031 1 94.94 47 MET B CA 1
ATOM 1478 C C . MET B 1 47 ? 13.562 -30.641 -34.938 1 94.94 47 MET B C 1
ATOM 1480 O O . MET B 1 47 ? 13.016 -30.219 -35.969 1 94.94 47 MET B O 1
ATOM 1484 N N . GLY B 1 48 ? 13.07 -30.344 -33.781 1 93.31 48 GLY B N 1
ATOM 1485 C CA . GLY B 1 48 ? 11.984 -29.391 -33.562 1 93.31 48 GLY B CA 1
ATOM 1486 C C . GLY B 1 48 ? 10.609 -30.031 -33.625 1 93.31 48 GLY B C 1
ATOM 1487 O O . GLY B 1 48 ? 9.609 -29.359 -33.875 1 93.31 48 GLY B O 1
ATOM 1488 N N . ARG B 1 49 ? 10.664 -31.344 -33.625 1 93.38 49 ARG B N 1
ATOM 1489 C CA . ARG B 1 49 ? 9.383 -32.031 -33.625 1 93.38 49 ARG B CA 1
ATOM 1490 C C . ARG B 1 49 ? 8.859 -32.25 -32.219 1 93.38 49 ARG B C 1
ATOM 1492 O O . ARG B 1 49 ? 9.633 -32.562 -31.297 1 93.38 49 ARG B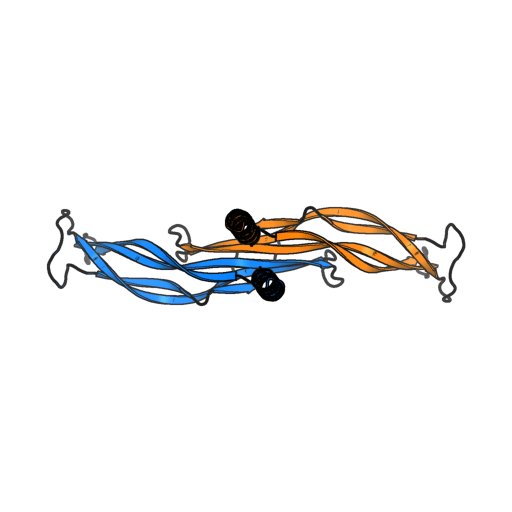 O 1
ATOM 1499 N N . LEU B 1 50 ? 7.488 -32.125 -32.062 1 96 50 LEU B N 1
ATOM 1500 C CA . LEU B 1 50 ? 6.855 -32.344 -30.781 1 96 50 LEU B CA 1
ATOM 1501 C C . LEU B 1 50 ? 6.934 -33.781 -30.344 1 96 50 LEU B C 1
ATOM 1503 O O . LEU B 1 50 ? 6.527 -34.688 -31.078 1 96 50 LEU B O 1
ATOM 1507 N N . LEU B 1 51 ? 7.473 -34 -29.172 1 94.31 51 LEU B N 1
ATOM 1508 C CA . LEU B 1 51 ? 7.555 -35.344 -28.609 1 94.31 51 LEU B CA 1
ATOM 1509 C C . LEU B 1 51 ? 6.359 -35.625 -27.703 1 94.31 51 LEU B C 1
ATOM 1511 O O . LEU B 1 51 ? 5.715 -36.688 -27.828 1 94.31 51 LEU B O 1
ATOM 1515 N N . ARG B 1 52 ? 6.082 -34.719 -26.828 1 95.62 52 ARG B N 1
ATOM 1516 C C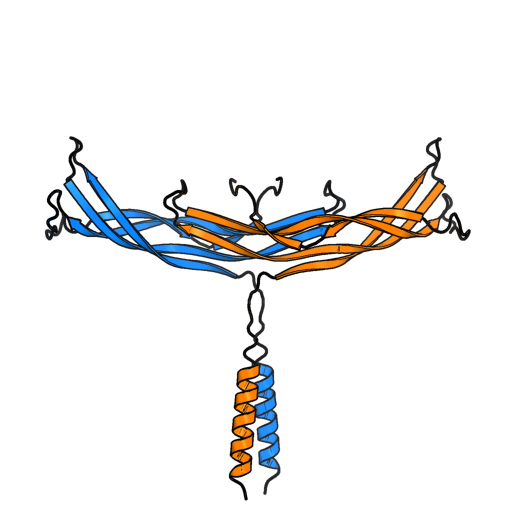A . ARG B 1 52 ? 4.949 -34.875 -25.938 1 95.62 52 ARG B CA 1
ATOM 1517 C C . ARG B 1 52 ? 4.547 -33.531 -25.312 1 95.62 52 ARG B C 1
ATOM 1519 O O . ARG B 1 52 ? 5.32 -32.594 -25.328 1 95.62 52 ARG B O 1
ATOM 1526 N N . SER B 1 53 ? 3.291 -33.531 -24.969 1 96.44 53 SER B N 1
ATOM 1527 C CA . SER B 1 53 ? 2.713 -32.406 -24.234 1 96.44 53 SER B CA 1
ATOM 1528 C C . SER B 1 53 ? 2.115 -32.875 -22.906 1 96.44 53 SER B C 1
ATOM 1530 O O . SER B 1 53 ? 1.345 -33.844 -22.875 1 96.44 53 SER B O 1
ATOM 1532 N N . CYS B 1 54 ? 2.607 -32.156 -21.922 1 97.25 54 CYS B N 1
ATOM 1533 C CA . CYS B 1 54 ? 2.104 -32.562 -20.594 1 97.25 54 CYS B CA 1
ATOM 1534 C C . CYS B 1 54 ? 1.432 -31.359 -19.922 1 97.25 54 CYS B C 1
ATOM 1536 O O . CYS B 1 54 ? 1.805 -30.219 -20.141 1 97.25 54 CYS B O 1
ATOM 1538 N N . SER B 1 55 ? 0.389 -31.672 -19.062 1 96.56 55 SER B N 1
ATOM 1539 C CA . SER B 1 55 ? -0.296 -30.641 -18.312 1 96.56 55 SER B CA 1
ATOM 1540 C C . SER B 1 55 ? -0.705 -31.125 -16.922 1 96.56 55 SER B C 1
ATOM 1542 O O . SER B 1 55 ? -0.617 -32.312 -16.641 1 96.56 55 SER B O 1
ATOM 1544 N N . GLY B 1 56 ? -1.035 -30.156 -16.125 1 96.06 56 GLY B N 1
ATOM 1545 C CA . GLY B 1 56 ? -1.493 -30.469 -14.773 1 96.06 56 GLY B CA 1
ATOM 1546 C C . GLY B 1 56 ? -1.864 -29.219 -13.977 1 96.06 56 GLY B C 1
ATOM 1547 O O . GLY B 1 56 ? -1.604 -28.094 -14.406 1 96.06 56 GLY B O 1
ATOM 1548 N N . GLU B 1 57 ? -2.576 -29.531 -12.875 1 96.62 57 GLU B N 1
ATOM 1549 C CA . GLU B 1 57 ? -2.871 -28.484 -11.906 1 96.62 57 GLU B CA 1
ATOM 1550 C C . GLU B 1 57 ? -1.765 -28.359 -10.867 1 96.62 57 GLU B C 1
ATOM 1552 O O . GLU B 1 57 ? -1.383 -29.359 -10.242 1 96.62 57 GLU B O 1
ATOM 1557 N N . VAL B 1 58 ? -1.359 -27.078 -10.766 1 96.19 58 VAL B N 1
ATOM 1558 C CA . VAL B 1 58 ? -0.228 -26.891 -9.867 1 96.19 58 VAL B CA 1
ATOM 1559 C C . VAL B 1 58 ? -0.561 -25.797 -8.859 1 96.19 58 VAL B C 1
ATOM 1561 O O . VAL B 1 58 ? -1.096 -24.734 -9.219 1 96.19 58 VAL B O 1
ATOM 1564 N N . SER B 1 59 ? -0.199 -26.047 -7.582 1 96.44 59 SER B N 1
ATOM 1565 C CA . SER B 1 59 ? -0.33 -25.047 -6.539 1 96.44 59 SER B CA 1
ATOM 1566 C C . SER B 1 59 ? 0.885 -24.125 -6.504 1 96.44 59 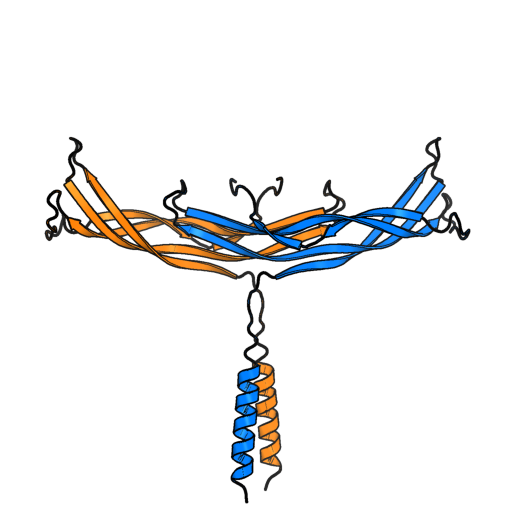SER B C 1
ATOM 1568 O O . SER B 1 59 ? 2.021 -24.594 -6.398 1 96.44 59 SER B O 1
ATOM 1570 N N . VAL B 1 60 ? 0.548 -22.797 -6.633 1 96.56 60 VAL B N 1
ATOM 1571 C CA . VAL B 1 60 ? 1.624 -21.812 -6.562 1 96.56 60 VAL B CA 1
ATOM 1572 C C . VAL B 1 60 ? 1.27 -20.719 -5.547 1 96.56 60 VAL B C 1
ATOM 1574 O O . VAL B 1 60 ? 0.102 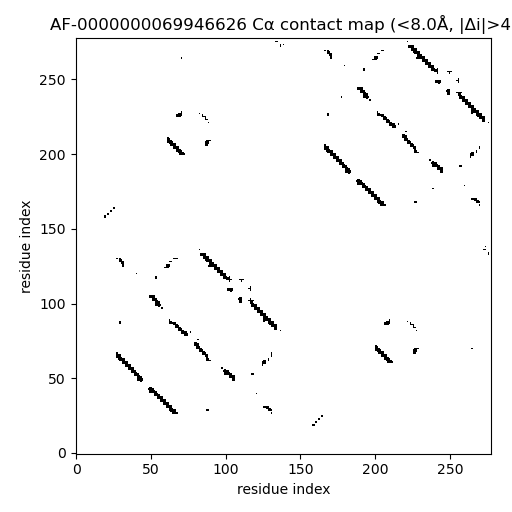-20.344 -5.41 1 96.56 60 VAL B O 1
ATOM 1577 N N . ASN B 1 61 ? 2.32 -20.156 -4.973 1 97.38 61 ASN B N 1
ATOM 1578 C CA . ASN B 1 61 ? 2.096 -19.125 -3.961 1 97.38 61 ASN B CA 1
ATOM 1579 C C . ASN B 1 61 ? 1.79 -17.781 -4.594 1 97.38 61 ASN B C 1
ATOM 1581 O O . ASN B 1 61 ? 2.309 -17.453 -5.668 1 97.38 61 ASN B O 1
ATOM 1585 N N . LYS B 1 62 ? 0.976 -17.031 -3.914 1 97.62 62 LYS B N 1
ATOM 1586 C CA . LYS B 1 62 ? 0.753 -15.617 -4.203 1 97.62 62 LYS B CA 1
ATOM 1587 C C . LYS B 1 62 ? 0.851 -14.781 -2.934 1 97.62 62 LYS B C 1
ATOM 1589 O O . LYS B 1 62 ? 0.854 -15.32 -1.824 1 97.62 62 LYS B O 1
ATOM 1594 N N . CYS B 1 63 ? 0.976 -13.523 -3.162 1 97.06 63 CYS B N 1
ATOM 1595 C CA . CYS B 1 63 ? 0.971 -12.586 -2.047 1 97.06 63 CYS B CA 1
ATOM 1596 C C . CYS B 1 63 ? -0.296 -11.734 -2.053 1 97.06 63 CYS B C 1
ATOM 1598 O O . CYS B 1 63 ? -0.669 -11.18 -3.088 1 97.06 63 CYS B O 1
ATOM 1600 N N . GLU B 1 64 ? -0.927 -11.672 -0.872 1 95.44 64 GLU B N 1
ATOM 1601 C CA . GLU B 1 64 ? -2.135 -10.859 -0.75 1 95.44 64 GLU B CA 1
ATOM 1602 C C . GLU B 1 64 ? -2.279 -10.289 0.659 1 95.44 64 GLU B C 1
ATOM 1604 O O . GLU B 1 64 ? -2.016 -10.984 1.643 1 95.44 64 GLU B O 1
ATOM 1609 N N . GLY B 1 65 ? -2.721 -8.961 0.504 1 94.19 65 GLY B N 1
ATOM 1610 C CA . GLY B 1 65 ? -2.951 -8.359 1.81 1 94.19 65 GLY B CA 1
ATOM 1611 C C . GLY B 1 65 ? -3.146 -6.859 1.749 1 94.19 65 GLY B C 1
ATOM 1612 O O . GLY B 1 65 ? -3.43 -6.305 0.684 1 94.19 65 GLY B O 1
ATOM 1613 N N . MET B 1 66 ? -3.158 -6.266 2.977 1 92.88 66 MET B N 1
ATOM 1614 C CA . MET B 1 66 ? -3.27 -4.824 3.172 1 92.88 66 MET B CA 1
ATOM 1615 C C . MET B 1 66 ? -2.051 -4.277 3.908 1 92.88 66 MET B C 1
ATOM 1617 O O . MET B 1 66 ? -1.569 -4.891 4.863 1 92.88 66 MET B O 1
ATOM 1621 N N . CYS B 1 67 ? -1.579 -3.186 3.383 1 93 67 CYS B N 1
ATOM 1622 C CA . CYS B 1 67 ? -0.397 -2.578 3.984 1 93 67 CYS B CA 1
ATOM 1623 C C . CYS B 1 67 ? -0.645 -1.111 4.316 1 93 67 CYS B C 1
ATOM 1625 O O . CYS B 1 67 ? -1.474 -0.458 3.68 1 93 67 CYS B O 1
ATOM 1627 N N . SER B 1 68 ? 0.121 -0.659 5.227 1 92.38 68 SER B N 1
ATOM 1628 C CA . SER B 1 68 ? -0.031 0.72 5.68 1 92.38 68 SER B CA 1
ATOM 1629 C C . SER B 1 68 ? 0.589 1.699 4.691 1 92.38 68 SER B C 1
ATOM 1631 O O . SER B 1 68 ? 1.545 1.36 3.988 1 92.38 68 SER B O 1
ATOM 1633 N N . SER B 1 69 ? -0.042 2.857 4.66 1 93.38 69 SER B N 1
ATOM 1634 C CA . SER B 1 69 ? 0.48 3.967 3.869 1 93.38 69 SER B CA 1
ATOM 1635 C C . SER B 1 69 ? -0.012 5.309 4.406 1 93.38 69 SER B C 1
ATOM 1637 O O . SER B 1 69 ? -1.05 5.375 5.066 1 93.38 69 SER B O 1
ATOM 1639 N N . GLN B 1 70 ? 0.856 6.273 4.09 1 94.12 70 GLN B N 1
ATOM 1640 C CA . GLN B 1 70 ? 0.481 7.57 4.645 1 94.12 70 GLN B CA 1
ATOM 1641 C C . GLN B 1 70 ? 1.184 8.711 3.908 1 94.12 70 GLN B C 1
ATOM 1643 O O . GLN B 1 70 ? 2.238 8.508 3.305 1 94.12 70 GLN B O 1
ATOM 1648 N N . VAL B 1 71 ? 0.57 9.828 4.02 1 96 71 VAL B N 1
ATOM 1649 C CA . VAL B 1 71 ? 1.131 11.117 3.627 1 96 71 VAL B CA 1
ATOM 1650 C C . VAL B 1 71 ? 1.091 12.078 4.809 1 96 71 VAL B C 1
ATOM 1652 O O . VAL B 1 71 ? 0.017 12.391 5.332 1 96 71 VAL B O 1
ATOM 1655 N N . ARG B 1 72 ? 2.225 12.492 5.207 1 96.31 72 ARG B N 1
ATOM 1656 C CA . ARG B 1 72 ? 2.301 13.328 6.398 1 96.31 72 ARG B CA 1
ATOM 1657 C C . ARG B 1 72 ? 3.117 14.586 6.133 1 96.31 72 ARG B C 1
ATOM 1659 O O . ARG B 1 72 ? 3.98 14.602 5.254 1 96.31 72 ARG B O 1
ATOM 1666 N N . PRO B 1 73 ? 2.828 15.625 6.961 1 95.81 73 PRO B N 1
ATOM 1667 C CA . PRO B 1 73 ? 3.637 16.844 6.828 1 95.81 73 PRO B CA 1
ATOM 1668 C C . PRO B 1 73 ? 5.113 16.594 7.145 1 95.81 73 PRO B C 1
ATOM 1670 O O . PRO B 1 73 ? 5.438 15.836 8.055 1 95.81 73 PRO B O 1
ATOM 1673 N N . SER B 1 74 ? 5.953 17.141 6.242 1 94.06 74 SER B N 1
ATOM 1674 C CA . SER B 1 74 ? 7.398 17.016 6.418 1 94.06 74 SER B CA 1
ATOM 1675 C C . SER B 1 74 ? 8.133 18.25 5.898 1 94.06 74 SER B C 1
ATOM 1677 O O . SER B 1 74 ? 7.996 18.609 4.73 1 94.06 74 SER B O 1
ATOM 1679 N N . ILE B 1 75 ? 8.953 18.828 6.793 1 89.44 75 ILE B N 1
ATOM 1680 C CA . ILE B 1 75 ? 9.703 20.031 6.434 1 89.44 75 ILE B CA 1
ATOM 1681 C C . ILE B 1 75 ? 10.773 19.672 5.402 1 89.44 75 ILE B C 1
ATOM 1683 O O . ILE B 1 75 ? 11.156 20.516 4.586 1 89.44 75 ILE B O 1
ATOM 1687 N N . SER B 1 76 ? 11.219 18.438 5.41 1 91.31 76 SER B N 1
ATOM 1688 C CA . SER B 1 76 ? 12.312 18 4.547 1 91.31 76 SER B CA 1
ATOM 1689 C C . SER B 1 76 ? 11.812 17.656 3.15 1 91.31 76 SER B C 1
ATOM 1691 O O . SER B 1 76 ? 12.594 17.594 2.199 1 91.31 76 SER B O 1
ATOM 1693 N N . ALA B 1 77 ? 10.547 17.375 2.994 1 90.62 77 ALA B N 1
ATOM 1694 C CA . ALA B 1 77 ? 9.984 17 1.697 1 90.62 77 ALA B CA 1
ATOM 1695 C C . ALA B 1 77 ? 9.773 18.234 0.824 1 90.62 77 ALA B C 1
ATOM 1697 O O . ALA B 1 77 ? 9.273 19.266 1.294 1 90.62 77 ALA B O 1
ATOM 1698 N N . PRO B 1 78 ? 10.117 18.234 -0.417 1 86.38 78 PRO B N 1
ATOM 1699 C CA . PRO B 1 78 ? 9.961 19.391 -1.31 1 86.38 78 PRO B CA 1
ATOM 1700 C C . PRO B 1 78 ? 8.523 19.891 -1.369 1 86.38 78 PRO B C 1
ATOM 1702 O O . PRO B 1 78 ? 8.289 21.109 -1.47 1 86.38 78 PRO B O 1
ATOM 1705 N N . THR B 1 79 ? 7.543 19.031 -1.26 1 85.12 79 THR B N 1
ATOM 1706 C CA . THR B 1 79 ? 6.141 19.422 -1.338 1 85.12 79 THR B CA 1
ATOM 1707 C C . THR B 1 79 ? 5.605 19.797 0.041 1 85.12 79 THR B C 1
ATOM 1709 O O . THR B 1 79 ? 4.465 20.25 0.169 1 85.12 79 THR B O 1
ATOM 1712 N N . GLY B 1 80 ? 6.426 19.609 1.046 1 90.69 80 GLY B N 1
ATOM 1713 C CA . GLY B 1 80 ? 5.965 19.797 2.41 1 90.69 80 GLY B CA 1
ATOM 1714 C C . GLY B 1 80 ? 5.32 18.562 3.006 1 90.69 80 GLY B C 1
ATOM 1715 O O . GLY B 1 80 ? 4.938 18.562 4.18 1 90.69 80 GLY B O 1
ATOM 1716 N N . PHE B 1 81 ? 5.203 17.547 2.129 1 93.62 81 PHE B N 1
ATOM 1717 C CA . PHE B 1 81 ? 4.605 16.297 2.586 1 93.62 81 PHE B CA 1
ATOM 1718 C C . PHE B 1 81 ? 5.441 15.094 2.146 1 93.62 81 PHE B C 1
ATOM 1720 O O . PHE B 1 81 ? 5.918 15.055 1.011 1 93.62 81 PHE B O 1
ATOM 1727 N N . SER B 1 82 ? 5.594 14.18 3.033 1 93.19 82 SER B N 1
ATOM 1728 C CA . SER B 1 82 ? 6.297 12.938 2.732 1 93.19 82 SER B CA 1
ATOM 1729 C C . SER B 1 82 ? 5.324 11.773 2.576 1 93.19 82 SER B C 1
ATOM 1731 O O . SER B 1 82 ? 4.348 11.672 3.32 1 93.19 82 SER B O 1
ATOM 1733 N N . LYS B 1 83 ? 5.656 11.047 1.623 1 91.88 83 LYS B N 1
ATOM 1734 C CA . LYS B 1 83 ? 4.809 9.891 1.343 1 91.88 83 LYS B CA 1
ATOM 1735 C C . LYS B 1 83 ? 5.516 8.594 1.702 1 91.88 83 LYS B C 1
ATOM 1737 O O . LYS B 1 83 ? 6.711 8.438 1.44 1 91.88 83 LYS B O 1
ATOM 1742 N N . GLU B 1 84 ? 4.828 7.758 2.377 1 91.94 84 GLU B N 1
ATOM 1743 C CA . GLU B 1 84 ? 5.305 6.418 2.717 1 91.94 84 GLU B CA 1
ATOM 1744 C C . GLU B 1 84 ? 4.262 5.359 2.363 1 91.94 84 GLU B C 1
ATOM 1746 O O . GLU B 1 84 ? 3.107 5.453 2.783 1 91.94 84 GLU B O 1
ATOM 1751 N N . CYS B 1 85 ? 4.742 4.527 1.655 1 92.12 85 CYS B N 1
ATOM 1752 C CA . CYS B 1 85 ? 3.832 3.482 1.205 1 92.12 85 CYS B CA 1
ATOM 1753 C C . CYS B 1 85 ? 4.48 2.109 1.319 1 92.12 85 CYS B C 1
ATOM 1755 O O . CYS B 1 85 ? 5.656 1.943 0.992 1 92.12 85 CYS B O 1
ATOM 1757 N N . PHE B 1 86 ? 3.736 1.161 1.791 1 92.31 86 PHE B N 1
ATOM 1758 C CA . PHE B 1 86 ? 4.156 -0.234 1.854 1 92.31 86 PHE B CA 1
ATOM 1759 C C . PHE B 1 86 ? 3.27 -1.104 0.971 1 92.31 86 PHE B C 1
ATOM 1761 O O . PHE B 1 86 ? 2.057 -0.896 0.902 1 92.31 86 PHE B O 1
ATOM 1768 N N . CYS B 1 87 ? 3.908 -2.088 0.4 1 92.25 87 CYS B N 1
ATOM 1769 C CA . CYS B 1 87 ? 3.178 -2.988 -0.484 1 92.25 87 CYS B CA 1
ATOM 1770 C C . CYS B 1 87 ? 3.451 -4.445 -0.125 1 92.25 87 CYS B C 1
ATOM 1772 O O . CYS B 1 87 ? 4.574 -4.801 0.229 1 92.25 87 CYS B O 1
ATOM 1774 N N . CYS B 1 88 ? 2.486 -5.219 -0.373 1 94.62 88 CYS B N 1
ATOM 1775 C CA . CYS B 1 88 ? 2.596 -6.648 -0.116 1 94.62 88 CYS B CA 1
ATOM 1776 C C . CYS B 1 88 ? 3.344 -7.352 -1.244 1 94.62 88 CYS B C 1
ATOM 1778 O O . CYS B 1 88 ? 2.855 -7.414 -2.373 1 94.62 88 CYS B O 1
ATOM 1780 N N . ARG B 1 89 ? 4.477 -7.859 -0.827 1 93.81 89 ARG B N 1
ATOM 1781 C CA . ARG B 1 89 ? 5.285 -8.531 -1.842 1 93.81 89 ARG B CA 1
ATOM 1782 C C . ARG B 1 89 ? 6.191 -9.578 -1.214 1 93.81 89 ARG B C 1
ATOM 1784 O O . ARG B 1 89 ? 6.258 -9.703 0.012 1 93.81 89 ARG B O 1
ATOM 1791 N N . GLU B 1 90 ? 6.809 -10.289 -2.16 1 95.56 90 GLU B N 1
ATOM 1792 C CA . GLU B 1 90 ? 7.664 -11.391 -1.723 1 95.56 90 GLU B CA 1
ATOM 1793 C C . GLU B 1 90 ? 9.023 -10.883 -1.255 1 95.56 90 GLU B C 1
ATOM 1795 O O . GLU B 1 90 ? 9.523 -9.883 -1.763 1 95.56 90 GLU B O 1
ATOM 1800 N N . ASN B 1 91 ? 9.609 -11.555 -0.394 1 95.19 91 ASN B N 1
ATOM 1801 C CA . ASN B 1 91 ? 11 -11.32 -0.032 1 95.19 91 ASN B CA 1
ATOM 1802 C C . ASN B 1 91 ? 11.953 -11.953 -1.042 1 95.19 91 ASN B C 1
ATOM 1804 O O . ASN B 1 91 ? 12.977 -11.352 -1.4 1 95.19 91 ASN B O 1
ATOM 1808 N N . PHE B 1 92 ? 11.523 -13.109 -1.538 1 95.31 92 PHE B N 1
ATOM 1809 C CA . PHE B 1 92 ? 12.297 -13.805 -2.557 1 95.31 92 PHE B CA 1
ATOM 1810 C C . PHE B 1 92 ? 11.414 -14.781 -3.334 1 95.31 92 PHE B C 1
ATOM 1812 O O . PHE B 1 92 ? 10.266 -15.023 -2.959 1 95.31 92 PHE B O 1
ATOM 1819 N N . LEU B 1 93 ? 12 -15.195 -4.473 1 95.31 93 LEU B N 1
ATOM 1820 C CA . LEU B 1 93 ? 11.352 -16.234 -5.258 1 95.31 93 LEU B CA 1
ATOM 1821 C C . LEU B 1 93 ? 11.93 -17.609 -4.922 1 95.31 93 LEU B C 1
ATOM 1823 O O . LEU B 1 93 ? 13.148 -17.797 -4.93 1 95.31 93 LEU B O 1
ATOM 1827 N N . ARG B 1 94 ? 11.07 -18.531 -4.676 1 96.12 94 ARG B N 1
ATOM 1828 C CA . ARG B 1 94 ? 11.469 -19.891 -4.359 1 96.12 94 ARG B CA 1
ATOM 1829 C C . ARG B 1 94 ? 11.297 -20.812 -5.566 1 96.12 94 ARG B C 1
ATOM 1831 O O . ARG B 1 94 ? 10.242 -20.797 -6.211 1 96.12 94 ARG B O 1
ATOM 1838 N N . GLU B 1 95 ? 12.359 -21.625 -5.758 1 95.25 95 GLU B N 1
ATOM 1839 C CA . GLU B 1 95 ? 12.266 -22.594 -6.84 1 95.25 95 GLU B CA 1
ATOM 1840 C C . GLU B 1 95 ? 11.766 -23.938 -6.328 1 95.25 95 GLU B C 1
ATOM 1842 O O . GLU B 1 95 ? 12.141 -24.375 -5.242 1 95.25 95 GLU B O 1
ATOM 1847 N N . ARG B 1 96 ? 10.906 -24.547 -7.18 1 94.56 96 ARG B N 1
ATOM 1848 C CA . ARG B 1 96 ? 10.344 -25.859 -6.852 1 94.56 96 ARG B CA 1
ATOM 1849 C C . ARG B 1 96 ? 10.195 -26.719 -8.102 1 94.56 96 ARG B C 1
ATOM 1851 O O . ARG B 1 96 ? 10.086 -26.188 -9.211 1 94.56 96 ARG B O 1
ATOM 1858 N N . LEU B 1 97 ? 10.266 -28.031 -7.875 1 95.62 97 LEU B N 1
ATOM 1859 C CA . LEU B 1 97 ? 9.977 -28.984 -8.938 1 95.62 97 LEU B CA 1
ATOM 1860 C C . LEU B 1 97 ? 8.539 -29.484 -8.836 1 95.62 97 LEU B C 1
ATOM 1862 O O . LEU B 1 97 ? 8.086 -29.875 -7.758 1 95.62 97 LEU B O 1
ATOM 1866 N N . VAL B 1 98 ? 7.902 -29.406 -9.945 1 96 98 VAL B N 1
ATOM 1867 C CA . VAL B 1 98 ? 6.531 -29.891 -9.969 1 96 98 VAL B CA 1
ATOM 1868 C C . VAL B 1 98 ? 6.395 -31 -11.023 1 96 98 VAL B C 1
ATOM 1870 O O . VAL B 1 98 ? 7.109 -31 -12.023 1 96 98 VAL B O 1
ATOM 1873 N N . THR B 1 99 ? 5.426 -31.875 -10.773 1 95 99 THR B N 1
ATOM 1874 C CA . THR B 1 99 ? 5.215 -33 -11.672 1 95 99 THR B CA 1
ATOM 1875 C C . THR B 1 99 ? 3.902 -32.844 -12.438 1 95 99 THR B C 1
ATOM 1877 O O . THR B 1 99 ? 2.844 -32.656 -11.828 1 95 99 THR B O 1
ATOM 1880 N N . LEU B 1 100 ? 4.039 -32.938 -13.75 1 95.75 100 LEU B N 1
ATOM 1881 C CA . LEU B 1 100 ? 2.857 -32.969 -14.602 1 95.75 100 LEU B CA 1
ATOM 1882 C C . LEU B 1 100 ? 2.502 -34.438 -14.953 1 95.75 100 LEU B C 1
ATOM 1884 O O . LEU B 1 100 ? 3.369 -35.188 -15.359 1 95.75 100 LEU B O 1
ATOM 1888 N N . ASN B 1 101 ? 1.272 -34.781 -14.867 1 93.75 101 ASN B N 1
ATOM 1889 C CA . ASN B 1 101 ? 0.915 -36.219 -14.953 1 93.75 101 ASN B CA 1
ATOM 1890 C C . ASN B 1 101 ? -0.034 -36.469 -16.109 1 93.75 101 ASN B C 1
ATOM 1892 O O . ASN B 1 101 ? -0.444 -37.625 -16.328 1 93.75 101 ASN B O 1
ATOM 1896 N N . HIS B 1 102 ? -0.411 -35.5 -16.844 1 95.5 102 HIS B N 1
ATOM 1897 C CA . HIS B 1 102 ? -1.229 -35.688 -18.031 1 95.5 102 HIS B CA 1
ATOM 1898 C C . HIS B 1 102 ? -0.421 -35.438 -19.297 1 95.5 102 HIS B C 1
ATOM 1900 O O . HIS B 1 102 ? -0.406 -34.312 -19.812 1 95.5 102 HIS B O 1
ATOM 1906 N N . CYS B 1 103 ? 0.098 -36.531 -19.766 1 96.88 103 CYS B N 1
ATOM 1907 C CA . CYS B 1 103 ? 0.971 -36.406 -20.938 1 96.88 103 CYS B CA 1
ATOM 1908 C C . CYS B 1 103 ? 0.379 -37.094 -22.141 1 96.88 103 CYS B C 1
ATOM 1910 O O . CYS B 1 103 ? -0.195 -38.188 -22.031 1 96.88 103 CYS B O 1
ATOM 1912 N N . TYR B 1 104 ? 0.58 -36.438 -23.359 1 96.75 104 TYR B N 1
ATOM 1913 C CA . TYR B 1 104 ? 0.031 -36.938 -24.609 1 96.75 104 TYR B CA 1
ATOM 1914 C C . TYR B 1 104 ? 1.072 -36.875 -25.734 1 96.75 104 TYR B C 1
ATOM 1916 O O . TYR B 1 104 ? 1.937 -36 -25.734 1 96.75 104 TYR B O 1
ATOM 1924 N N . ASP B 1 105 ? 0.96 -37.781 -26.562 1 94.56 105 ASP B N 1
ATOM 1925 C CA . ASP B 1 105 ? 1.829 -37.75 -27.734 1 94.56 105 ASP B CA 1
ATOM 1926 C C . ASP B 1 105 ? 1.277 -36.781 -28.797 1 94.56 105 ASP B C 1
ATOM 1928 O O . ASP B 1 105 ? 0.229 -36.188 -28.594 1 94.56 105 ASP B O 1
ATOM 1932 N N . PRO B 1 106 ? 2.018 -36.562 -29.891 1 93.62 106 PRO B N 1
ATOM 1933 C CA . PRO B 1 106 ? 1.58 -35.594 -30.906 1 93.62 106 PRO B CA 1
ATOM 1934 C C . PRO B 1 106 ? 0.236 -35.969 -31.531 1 93.62 106 PRO B C 1
ATOM 1936 O O . PRO B 1 106 ? -0.437 -35.094 -32.125 1 93.62 106 PRO B O 1
ATOM 1939 N N . ASP B 1 107 ? -0.125 -37.156 -31.438 1 94.19 107 ASP B N 1
ATOM 1940 C CA . ASP B 1 107 ? -1.396 -37.594 -32 1 94.19 107 ASP B CA 1
ATOM 1941 C C . ASP B 1 107 ? -2.525 -37.469 -30.984 1 94.19 107 ASP B C 1
ATOM 1943 O O . ASP B 1 107 ? -3.674 -37.812 -31.266 1 94.19 107 ASP B O 1
ATOM 1947 N N . GLY B 1 108 ? -2.311 -37.062 -29.859 1 93.12 108 GLY B N 1
ATOM 1948 C CA . GLY B 1 108 ? -3.324 -36.844 -28.844 1 93.12 108 GLY B CA 1
ATOM 1949 C C . GLY B 1 108 ? -3.59 -38.062 -27.969 1 93.12 108 GLY B C 1
ATOM 1950 O O . GLY B 1 108 ? -4.605 -38.125 -27.281 1 93.12 108 GLY B O 1
ATOM 1951 N N . ILE B 1 109 ? -2.701 -39.031 -28.062 1 93.94 109 ILE B N 1
ATOM 1952 C CA . ILE B 1 109 ? -2.883 -40.25 -27.281 1 93.94 109 ILE B CA 1
ATOM 1953 C C . ILE B 1 109 ? -2.133 -40.125 -25.953 1 93.94 109 ILE B C 1
ATOM 1955 O O . ILE B 1 109 ? -0.952 -39.781 -25.938 1 93.94 109 ILE B O 1
ATOM 1959 N N . ARG B 1 110 ? -2.789 -40.531 -24.891 1 94.56 110 ARG B N 1
ATOM 1960 C CA . ARG B 1 110 ? -2.197 -40.438 -23.562 1 94.56 110 ARG B CA 1
ATOM 1961 C C . ARG B 1 110 ? -1.047 -41.406 -23.391 1 94.56 110 ARG B C 1
ATOM 1963 O O . ARG B 1 110 ? -1.169 -42.594 -23.75 1 94.56 110 ARG B O 1
ATOM 1970 N N . LEU B 1 111 ? -0.048 -40.844 -22.844 1 93.25 111 LEU B N 1
ATOM 1971 C CA . LEU B 1 111 ? 1.115 -41.688 -22.578 1 93.25 111 LEU B CA 1
ATOM 1972 C C . LEU B 1 111 ? 1.034 -42.312 -21.188 1 93.25 111 LEU B C 1
ATOM 1974 O O . LEU B 1 111 ? 0.753 -41.625 -20.219 1 93.25 111 LEU B O 1
ATOM 1978 N N . GLU B 1 112 ? 1.216 -43.688 -21.109 1 88.56 112 GLU B N 1
ATOM 1979 C CA . GLU B 1 112 ? 1.026 -44.344 -19.828 1 88.56 112 GLU B CA 1
ATOM 1980 C C . GLU B 1 112 ? 2.328 -45 -19.344 1 88.56 112 GLU B C 1
ATOM 1982 O O . GLU B 1 112 ? 2.396 -45.5 -18.219 1 88.56 112 GLU B O 1
ATOM 1987 N N . ASP B 1 113 ? 3.307 -44.906 -20.203 1 86.81 113 ASP B N 1
ATOM 1988 C CA . ASP B 1 113 ? 4.57 -45.5 -19.781 1 86.81 113 ASP B CA 1
ATOM 1989 C C . ASP B 1 113 ? 5.234 -44.688 -18.672 1 86.81 113 ASP B C 1
ATOM 1991 O O . ASP B 1 113 ? 5.121 -43.438 -18.656 1 86.81 113 ASP B O 1
ATOM 1995 N N . GLU B 1 114 ? 5.941 -45.312 -17.719 1 83.19 114 GLU B N 1
ATOM 1996 C CA . GLU B 1 114 ? 6.5 -44.719 -16.5 1 83.19 114 GLU B CA 1
ATOM 1997 C C . GLU B 1 114 ? 7.375 -43.531 -16.828 1 83.19 114 GLU B C 1
ATOM 1999 O O . GLU B 1 114 ? 7.289 -42.5 -16.172 1 83.19 114 GLU B O 1
ATOM 2004 N N . ASP B 1 115 ? 8.227 -43.594 -17.875 1 83.38 115 ASP B N 1
ATOM 2005 C CA . ASP B 1 115 ? 9.18 -42.531 -18.188 1 83.38 115 ASP B CA 1
ATOM 2006 C C . ASP B 1 115 ? 8.508 -41.406 -18.922 1 83.38 115 ASP B C 1
ATOM 2008 O O . ASP B 1 115 ? 8.844 -40.219 -18.703 1 83.38 115 ASP B O 1
ATOM 2012 N N . SER B 1 116 ? 7.418 -41.75 -19.672 1 89.94 116 SER B N 1
ATOM 2013 C CA . SER B 1 116 ? 6.863 -40.719 -20.562 1 89.94 116 SER B CA 1
ATOM 2014 C C . SER B 1 116 ? 5.562 -40.156 -20 1 89.94 116 SER B C 1
ATOM 2016 O O . SER B 1 116 ? 5.086 -39.125 -20.469 1 89.94 116 SER B O 1
ATOM 2018 N N . ALA B 1 117 ? 5.016 -40.781 -18.906 1 93.25 117 ALA B N 1
ATOM 2019 C CA . ALA B 1 117 ? 3.695 -40.438 -18.406 1 93.25 117 ALA B CA 1
ATOM 2020 C C . ALA B 1 117 ? 3.77 -39.188 -17.5 1 93.25 117 ALA B C 1
ATOM 2022 O O . ALA B 1 117 ? 2.748 -38.562 -17.219 1 93.25 117 ALA B O 1
ATOM 2023 N N . ILE B 1 118 ? 4.98 -38.875 -17.078 1 93.56 118 ILE B N 1
ATOM 2024 C CA . ILE B 1 118 ? 5.125 -37.75 -16.172 1 93.56 118 ILE B CA 1
ATOM 2025 C C . ILE B 1 118 ? 6.23 -36.812 -16.672 1 93.56 118 ILE B C 1
ATOM 2027 O O . ILE B 1 118 ? 7.109 -37.25 -17.438 1 93.56 118 ILE B O 1
ATOM 2031 N N . MET B 1 119 ? 6.078 -35.625 -16.375 1 94.94 119 MET B N 1
ATOM 2032 C CA . MET B 1 119 ? 7.102 -34.625 -16.703 1 94.94 119 MET B CA 1
ATOM 2033 C C . MET B 1 119 ? 7.375 -33.719 -15.508 1 94.94 119 MET B C 1
ATOM 2035 O O . MET B 1 119 ? 6.441 -33.25 -14.852 1 94.94 119 MET B O 1
ATOM 2039 N N . GLU B 1 120 ? 8.711 -33.5 -15.203 1 94.62 120 GLU B N 1
ATOM 2040 C CA . GLU B 1 120 ? 9.086 -32.594 -14.141 1 94.62 120 GLU B CA 1
ATOM 2041 C C . GLU B 1 120 ? 9.406 -31.203 -14.711 1 94.62 120 GLU B C 1
ATOM 2043 O O . GLU B 1 120 ? 10.156 -31.078 -15.688 1 94.62 120 GLU B O 1
ATOM 2048 N N . VAL B 1 121 ? 8.82 -30.219 -14.086 1 95.19 121 VAL B N 1
ATOM 2049 C CA . VAL B 1 121 ? 9.039 -28.844 -14.523 1 95.19 121 VAL B CA 1
ATOM 2050 C C . VAL B 1 121 ? 9.461 -27.984 -13.336 1 95.19 121 VAL B C 1
ATOM 2052 O O . VAL B 1 121 ? 8.93 -28.141 -12.234 1 95.19 121 VAL B O 1
ATOM 2055 N N . ARG B 1 122 ? 10.398 -27.094 -13.547 1 94.56 122 ARG B N 1
ATOM 2056 C CA . ARG B 1 122 ? 10.844 -26.156 -12.516 1 94.56 122 ARG B CA 1
ATOM 2057 C C . ARG B 1 122 ? 10.008 -24.875 -12.539 1 94.56 122 ARG B C 1
ATOM 2059 O O . ARG B 1 122 ? 9.797 -24.281 -13.602 1 94.56 122 ARG B O 1
ATOM 2066 N N . LEU B 1 123 ? 9.586 -24.484 -11.367 1 93.56 123 LEU B N 1
ATOM 2067 C CA . LEU B 1 123 ? 8.797 -23.266 -11.25 1 93.56 123 LEU B CA 1
ATOM 2068 C C . LEU B 1 123 ? 9.328 -22.375 -10.133 1 93.56 123 LEU B C 1
ATOM 2070 O O . LEU B 1 123 ? 9.891 -22.875 -9.156 1 93.56 123 LEU B O 1
ATOM 2074 N N . ARG B 1 124 ? 9.125 -21.141 -10.352 1 94.12 124 ARG B N 1
ATOM 2075 C CA . ARG B 1 124 ? 9.445 -20.172 -9.297 1 94.12 124 ARG B CA 1
ATOM 2076 C C . ARG B 1 124 ? 8.18 -19.562 -8.719 1 94.12 124 ARG B C 1
ATOM 2078 O O . ARG B 1 124 ? 7.227 -19.281 -9.445 1 94.12 124 ARG B O 1
ATOM 2085 N N . GLU B 1 125 ? 8.195 -19.375 -7.402 1 96.19 125 GLU B N 1
ATOM 2086 C CA . GLU B 1 125 ? 7.023 -18.781 -6.75 1 96.19 125 GLU B CA 1
ATOM 2087 C C . GLU B 1 125 ? 7.43 -17.781 -5.676 1 96.19 125 GLU B C 1
ATOM 2089 O O . GLU B 1 125 ? 8.5 -17.906 -5.07 1 96.19 125 GLU B O 1
ATOM 2094 N N . PRO B 1 126 ? 6.609 -16.781 -5.438 1 97.12 126 PRO B N 1
ATOM 2095 C CA . PRO B 1 126 ? 6.891 -15.859 -4.332 1 97.12 126 PRO B CA 1
ATOM 2096 C C . PRO B 1 126 ? 6.844 -16.547 -2.969 1 97.12 126 PRO B C 1
ATOM 2098 O O . PRO B 1 126 ? 6.062 -17.484 -2.768 1 97.12 126 PRO B O 1
ATOM 2101 N N . ASP B 1 127 ? 7.719 -16.125 -2.105 1 96.69 127 ASP B N 1
ATOM 2102 C CA . ASP B 1 127 ? 7.723 -16.656 -0.749 1 96.69 127 ASP B CA 1
ATOM 2103 C C . ASP B 1 127 ? 8.07 -15.57 0.27 1 96.69 127 ASP B C 1
ATOM 2105 O O . ASP B 1 127 ? 8.633 -14.539 -0.086 1 96.69 127 ASP B O 1
ATOM 2109 N N . ASP B 1 128 ? 7.57 -15.789 1.55 1 97.12 128 ASP B N 1
ATOM 2110 C CA . ASP B 1 128 ? 7.809 -14.875 2.658 1 97.12 128 ASP B CA 1
ATOM 2111 C C . ASP B 1 128 ? 7.27 -13.477 2.342 1 97.12 128 ASP B C 1
ATOM 2113 O O . ASP B 1 128 ? 8 -12.492 2.418 1 97.12 128 ASP B O 1
ATOM 2117 N N . CYS B 1 129 ? 5.984 -13.453 2.004 1 97.19 129 CYS B N 1
ATOM 2118 C CA . CYS B 1 129 ? 5.293 -12.219 1.643 1 97.19 129 CYS B CA 1
ATOM 2119 C C . CYS B 1 129 ? 5.074 -11.344 2.867 1 97.19 129 CYS B C 1
ATOM 2121 O O . CYS B 1 129 ? 4.57 -11.805 3.891 1 97.19 129 CYS B O 1
ATOM 2123 N N . LYS B 1 130 ? 5.469 -10.078 2.711 1 96.12 130 LYS B N 1
ATOM 2124 C CA . LYS B 1 130 ? 5.289 -9.078 3.756 1 96.12 130 LYS B CA 1
ATOM 2125 C C . LYS B 1 130 ? 5.094 -7.684 3.156 1 96.12 130 LYS B C 1
ATOM 2127 O O . LYS B 1 130 ? 5.129 -7.52 1.935 1 96.12 130 LYS B O 1
ATOM 2132 N N . CYS B 1 131 ? 4.738 -6.82 4.031 1 95 131 CYS B N 1
ATOM 2133 C CA . CYS B 1 131 ? 4.66 -5.434 3.596 1 95 131 CYS B CA 1
ATOM 2134 C C . CYS B 1 131 ? 6.039 -4.785 3.584 1 95 131 CYS B C 1
ATOM 2136 O O . CYS B 1 131 ? 6.672 -4.641 4.633 1 95 131 CYS B O 1
ATOM 2138 N N . TYR B 1 132 ? 6.473 -4.406 2.344 1 92.94 132 TYR B N 1
ATOM 2139 C CA . TYR B 1 132 ? 7.75 -3.719 2.17 1 92.94 132 TYR B CA 1
ATOM 2140 C C . TYR B 1 132 ? 7.539 -2.309 1.633 1 92.94 132 TYR B C 1
ATOM 2142 O O . TYR B 1 132 ? 6.551 -2.041 0.943 1 92.94 132 TYR B O 1
ATOM 2150 N N . LYS B 1 133 ? 8.461 -1.407 1.943 1 91.5 133 LYS B N 1
ATOM 2151 C CA . LYS B 1 133 ? 8.375 -0.029 1.468 1 91.5 133 LYS B CA 1
ATOM 2152 C C . LYS B 1 133 ? 8.484 0.035 -0.053 1 91.5 133 LYS B C 1
ATOM 2154 O O . LYS B 1 133 ? 9.359 -0.596 -0.645 1 91.5 133 LYS B O 1
ATOM 2159 N N . CYS B 1 134 ? 7.465 0.726 -0.573 1 83.69 134 CYS B N 1
ATOM 2160 C CA . CYS B 1 134 ? 7.484 0.924 -2.018 1 83.69 134 CYS B CA 1
ATOM 2161 C C . CYS B 1 134 ? 8.461 2.023 -2.406 1 83.69 134 CYS B C 1
ATOM 2163 O O . CYS B 1 134 ? 8.688 2.959 -1.636 1 83.69 134 CYS B O 1
ATOM 2165 N N . GLY B 1 135 ? 9.445 1.811 -3.26 1 69.56 135 GLY B N 1
ATOM 2166 C CA . GLY B 1 135 ? 10.328 2.875 -3.719 1 69.56 135 GLY B CA 1
ATOM 2167 C C . GLY B 1 135 ? 9.586 4.141 -4.102 1 69.56 135 GLY B C 1
ATOM 2168 O O . GLY B 1 135 ? 8.375 4.238 -3.902 1 69.56 135 GLY B O 1
ATOM 2169 N N . ASP B 1 136 ? 10.234 5.227 -5.012 1 57.94 136 ASP B N 1
ATOM 2170 C CA . ASP B 1 136 ? 9.945 6.637 -5.258 1 57.94 136 ASP B CA 1
ATOM 2171 C C . ASP B 1 136 ? 8.586 6.812 -5.922 1 57.94 136 ASP B C 1
ATOM 2173 O O . ASP B 1 136 ? 8.242 6.086 -6.859 1 57.94 136 ASP B O 1
ATOM 2177 N N . PHE B 1 137 ? 7.57 7.336 -5.199 1 51.94 137 PHE B N 1
ATOM 2178 C CA . PHE B 1 137 ? 6.281 7.82 -5.68 1 51.94 137 PHE B CA 1
ATOM 2179 C C . PHE B 1 137 ? 6.473 8.859 -6.777 1 51.94 137 PHE B C 1
ATOM 2181 O O . PHE B 1 137 ? 5.508 9.5 -7.207 1 51.94 137 PHE B O 1
ATOM 2188 N N . SER B 1 138 ? 7.434 8.945 -7.406 1 42.34 138 SER B N 1
ATOM 2189 C CA . SER B 1 138 ? 7.641 10.156 -8.188 1 42.34 138 SER B CA 1
ATOM 2190 C C . SER B 1 138 ? 6.453 10.438 -9.102 1 42.34 138 SER B C 1
ATOM 2192 O O . SER B 1 138 ? 6.352 11.523 -9.68 1 42.34 138 SER B O 1
ATOM 2194 N N . ARG B 1 139 ? 5.707 9.383 -9.625 1 35.88 139 ARG B N 1
ATOM 2195 C CA . ARG B 1 139 ? 4.918 10.031 -10.664 1 35.88 139 ARG B CA 1
ATOM 2196 C C . ARG B 1 139 ? 3.605 10.57 -10.102 1 35.88 139 ARG B C 1
ATOM 2198 O O . ARG B 1 139 ? 3.043 9.992 -9.172 1 35.88 139 ARG B O 1
#

Organism: Trichoplusia ni (NCBI:txid7111)

InterPro domains:
  IPR029034 Cystine-knot cytokine [G3DSA:2.10.90.10] (14-138)
  IPR034441 Bursicon subunit beta [PTHR41151] (23-139)

Radius of gyration: 31.62 Å; Cα contacts (8 Å, |Δi|>4): 596; chains: 2; bounding box: 61×92×81 Å